Protein AF-A0A1V9ZZC8-F1 (afdb_monomer)

Nearest PDB structures (foldseek):
  1j0i-assembly1_B  TM=5.228E-01  e=2.675E+00  Geobacillus stearothermophilus

Radius of gyration: 28.41 Å; Cα contacts (8 Å, |Δi|>4): 440; chains: 1; bounding box: 106×67×72 Å

Structure (mmCIF, N/CA/C/O backbone):
data_AF-A0A1V9ZZC8-F1
#
_entry.id   AF-A0A1V9ZZC8-F1
#
loop_
_atom_site.group_PDB
_atom_site.id
_atom_site.type_symbol
_atom_site.label_atom_id
_atom_site.label_alt_id
_atom_site.label_comp_id
_atom_site.label_asym_id
_atom_site.label_entity_id
_atom_site.label_seq_id
_atom_site.pdbx_PDB_ins_code
_atom_site.Cartn_x
_atom_site.Cartn_y
_atom_site.Cartn_z
_atom_site.occupancy
_atom_site.B_iso_or_equiv
_atom_site.auth_seq_id
_atom_site.auth_comp_id
_atom_site.auth_asym_id
_atom_site.auth_atom_id
_atom_site.pdbx_PDB_model_num
ATOM 1 N N . MET A 1 1 ? 28.500 -44.577 -39.249 1.00 38.97 1 MET A N 1
ATOM 2 C CA . MET A 1 1 ? 28.151 -43.217 -39.723 1.00 38.97 1 MET A CA 1
ATOM 3 C C . MET A 1 1 ? 26.679 -43.177 -40.134 1.00 38.97 1 MET A C 1
ATOM 5 O O . MET A 1 1 ? 26.362 -43.583 -41.242 1.00 38.97 1 MET A O 1
ATOM 9 N N . ALA A 1 2 ? 25.775 -42.734 -39.255 1.00 35.59 2 ALA A N 1
ATOM 10 C CA . ALA A 1 2 ? 24.343 -42.612 -39.554 1.00 35.59 2 ALA A CA 1
ATOM 11 C C . ALA A 1 2 ? 23.935 -41.129 -39.521 1.00 35.59 2 ALA A C 1
ATOM 13 O O . ALA A 1 2 ? 23.969 -40.494 -38.471 1.00 35.59 2 ALA A O 1
ATOM 14 N N . LYS A 1 3 ? 23.599 -40.556 -40.685 1.00 39.69 3 LYS A N 1
ATOM 15 C CA . LYS A 1 3 ? 23.103 -39.176 -40.814 1.00 39.69 3 LYS A CA 1
ATOM 16 C C . LYS A 1 3 ? 21.591 -39.154 -40.575 1.00 39.69 3 LYS A C 1
ATOM 18 O O . LYS A 1 3 ? 20.826 -39.653 -41.39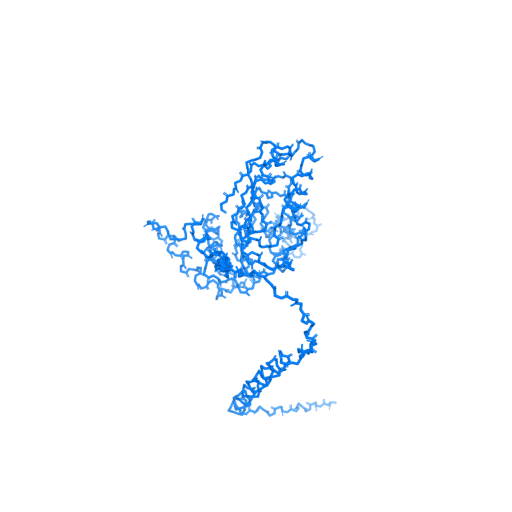7 1.00 39.69 3 LYS A O 1
ATOM 23 N N . ALA A 1 4 ? 21.164 -38.543 -39.473 1.00 44.53 4 ALA A N 1
ATOM 24 C CA . ALA A 1 4 ? 19.760 -38.283 -39.178 1.00 44.53 4 ALA A CA 1
ATOM 25 C C . ALA A 1 4 ? 19.193 -37.203 -40.125 1.00 44.53 4 ALA A C 1
ATOM 27 O O . ALA A 1 4 ? 19.621 -36.048 -40.117 1.00 44.53 4 ALA A O 1
ATOM 28 N N . ARG A 1 5 ? 18.211 -37.581 -40.952 1.00 46.28 5 ARG A N 1
ATOM 29 C CA . ARG A 1 5 ? 17.400 -36.668 -41.773 1.00 46.28 5 ARG A CA 1
ATOM 30 C C . ARG A 1 5 ? 16.422 -35.902 -40.868 1.00 46.28 5 ARG A C 1
ATOM 32 O O . ARG A 1 5 ? 15.437 -36.470 -40.408 1.00 46.28 5 ARG A O 1
ATOM 39 N N . ARG A 1 6 ? 16.660 -34.603 -40.647 1.00 48.16 6 ARG A N 1
ATOM 40 C CA . ARG A 1 6 ? 15.675 -33.679 -40.051 1.00 48.16 6 ARG A CA 1
ATOM 41 C C . ARG A 1 6 ? 14.457 -33.546 -40.980 1.00 48.16 6 ARG A C 1
ATOM 43 O O . ARG A 1 6 ? 14.596 -33.104 -42.121 1.00 48.16 6 ARG A O 1
ATOM 50 N N . LYS A 1 7 ? 13.265 -33.907 -40.487 1.00 46.44 7 LYS A N 1
ATOM 51 C CA . LYS A 1 7 ? 11.969 -33.597 -41.118 1.00 46.44 7 LYS A CA 1
ATOM 52 C C . LYS A 1 7 ? 11.809 -32.072 -41.192 1.00 46.44 7 LYS A C 1
ATOM 54 O O . LYS A 1 7 ? 11.774 -31.408 -40.161 1.00 46.44 7 LYS A O 1
ATOM 59 N N . LYS A 1 8 ? 11.712 -31.519 -42.406 1.00 46.09 8 LYS A N 1
ATOM 60 C CA . LYS A 1 8 ? 11.308 -30.124 -42.638 1.00 46.09 8 LYS A CA 1
ATOM 61 C C . LYS A 1 8 ? 9.846 -29.967 -42.206 1.00 46.09 8 LYS A C 1
ATOM 63 O O . LYS A 1 8 ? 8.960 -30.484 -42.878 1.00 46.09 8 LYS A O 1
ATOM 68 N N . GLN A 1 9 ? 9.602 -29.265 -41.101 1.00 49.41 9 GLN A N 1
ATOM 69 C CA . GLN A 1 9 ? 8.280 -28.725 -40.785 1.00 49.41 9 GLN A CA 1
ATOM 70 C C . GLN A 1 9 ? 7.917 -27.695 -41.859 1.00 49.41 9 GLN A C 1
ATOM 72 O O . GLN A 1 9 ? 8.579 -26.668 -42.018 1.00 49.41 9 GLN A O 1
ATOM 77 N N . THR A 1 10 ? 6.885 -28.000 -42.634 1.00 53.81 10 THR A N 1
ATOM 78 C CA . THR A 1 10 ? 6.231 -27.082 -43.563 1.00 53.81 10 THR A CA 1
ATOM 79 C C . THR A 1 10 ? 5.651 -25.911 -42.776 1.00 53.81 10 THR A C 1
ATOM 81 O O . THR A 1 10 ? 4.640 -26.060 -42.093 1.00 53.81 10 THR A O 1
ATOM 84 N N . ARG A 1 11 ? 6.308 -24.746 -42.847 1.00 57.75 11 ARG A N 1
ATOM 85 C CA . ARG A 1 11 ? 5.763 -23.473 -42.356 1.00 57.75 11 ARG A CA 1
ATOM 86 C C . ARG A 1 11 ? 4.460 -23.194 -43.103 1.00 57.75 11 ARG A C 1
ATOM 88 O O . ARG A 1 11 ? 4.492 -22.976 -44.313 1.00 57.75 11 ARG A O 1
ATOM 95 N N . GLN A 1 12 ? 3.331 -23.220 -42.398 1.00 63.12 12 GLN A N 1
ATOM 96 C CA . GLN A 1 12 ? 2.068 -22.764 -42.967 1.00 63.12 12 GLN A CA 1
ATOM 97 C C . GLN A 1 12 ? 2.172 -21.261 -43.286 1.00 63.12 12 GLN A C 1
ATOM 99 O O . GLN A 1 12 ? 2.791 -20.511 -42.522 1.00 63.12 12 GLN A O 1
ATOM 104 N N . PRO A 1 13 ? 1.631 -20.806 -44.427 1.00 70.69 13 PRO A N 1
ATOM 105 C CA . PRO A 1 13 ? 1.693 -19.403 -44.810 1.00 70.69 13 PRO A CA 1
ATOM 106 C C . PRO A 1 13 ? 0.920 -18.544 -43.801 1.00 70.69 13 PRO A C 1
ATOM 108 O O . PRO A 1 13 ? -0.179 -18.906 -43.391 1.00 70.69 13 PRO A O 1
ATOM 111 N N . LYS A 1 14 ? 1.481 -17.384 -43.430 1.00 67.38 14 LYS A N 1
ATOM 112 C CA . LYS A 1 14 ? 0.939 -16.461 -42.407 1.00 67.38 14 LYS A CA 1
ATOM 113 C C . LYS A 1 14 ? -0.538 -16.080 -42.618 1.00 67.38 14 LYS A C 1
ATOM 115 O O . LYS A 1 14 ? -1.242 -15.767 -41.663 1.00 67.38 14 LYS A O 1
ATOM 120 N N . ILE A 1 15 ? -1.010 -16.130 -43.863 1.00 74.06 15 ILE A N 1
ATOM 121 C CA . ILE A 1 15 ? -2.407 -15.871 -44.238 1.00 74.06 15 ILE A CA 1
ATOM 122 C C . ILE A 1 15 ? -3.340 -16.966 -43.699 1.00 74.06 15 ILE A C 1
ATOM 124 O O . ILE A 1 15 ? -4.409 -16.654 -43.189 1.00 74.06 15 ILE A O 1
ATOM 128 N N . VAL A 1 16 ? -2.916 -18.231 -43.730 1.00 74.94 16 VAL A N 1
ATOM 129 C CA . VAL A 1 16 ? -3.714 -19.359 -43.227 1.00 74.94 16 VAL A CA 1
ATOM 130 C C . VAL A 1 16 ? -3.811 -19.307 -41.704 1.00 74.94 16 VAL A C 1
ATOM 132 O O . VAL A 1 16 ? -4.894 -19.490 -41.165 1.00 74.94 16 VAL A O 1
ATOM 135 N N . SER A 1 17 ? -2.728 -18.955 -41.000 1.00 73.69 17 SER A N 1
ATOM 136 C CA . SER A 1 17 ? -2.788 -18.743 -39.544 1.00 73.69 17 SER A CA 1
ATOM 137 C C . SER A 1 17 ? -3.679 -17.561 -39.154 1.00 73.69 17 SER A C 1
ATOM 139 O O . SER A 1 17 ? -4.345 -17.607 -38.126 1.00 73.69 17 SER A O 1
ATOM 141 N N . TYR A 1 18 ? -3.715 -16.507 -39.975 1.00 78.00 18 TYR A N 1
ATOM 142 C CA . TYR A 1 18 ? -4.581 -15.356 -39.733 1.00 78.00 18 TYR A CA 1
ATOM 143 C C . TYR A 1 18 ? -6.063 -15.703 -39.939 1.00 78.00 18 TYR A C 1
ATOM 145 O O . TYR A 1 18 ? -6.891 -15.372 -39.095 1.00 78.00 18 TYR A O 1
ATOM 153 N N . GLN A 1 19 ? -6.388 -16.441 -41.004 1.00 86.00 19 GLN A N 1
ATOM 154 C CA . GLN A 1 19 ? -7.746 -16.939 -41.249 1.00 86.00 19 GLN A CA 1
ATOM 155 C C . GLN A 1 19 ? -8.224 -17.879 -40.135 1.00 86.00 19 GLN A C 1
ATOM 157 O O . GLN A 1 19 ? -9.365 -17.778 -39.696 1.00 86.00 19 GLN A O 1
ATOM 162 N N . LEU A 1 20 ? -7.336 -18.737 -39.627 1.00 81.62 20 LEU A N 1
ATOM 163 C CA . LEU A 1 20 ? -7.650 -19.660 -38.536 1.00 81.62 20 LEU A CA 1
ATOM 164 C C . LEU A 1 20 ? -7.902 -18.915 -37.212 1.00 81.62 20 LEU A C 1
ATOM 166 O O . LEU A 1 20 ? -8.821 -19.266 -36.479 1.00 81.62 20 LEU A O 1
ATOM 170 N N . ASN A 1 21 ? -7.162 -17.832 -36.950 1.00 81.56 21 ASN A N 1
ATOM 171 C CA . ASN A 1 21 ? -7.418 -16.950 -35.807 1.00 81.56 21 ASN A CA 1
ATOM 172 C C . ASN A 1 21 ? -8.745 -16.186 -35.924 1.00 81.56 21 ASN A C 1
ATOM 174 O O . ASN A 1 21 ? -9.459 -16.065 -34.932 1.00 81.56 21 ASN A O 1
ATOM 178 N N . LEU A 1 22 ? -9.100 -15.695 -37.115 1.00 85.38 22 LEU A N 1
ATOM 179 C CA . LEU A 1 22 ? -10.398 -15.045 -37.336 1.00 85.38 22 LEU A CA 1
ATOM 180 C C . LEU A 1 22 ? -11.562 -16.016 -37.117 1.00 85.38 22 LEU A C 1
ATOM 182 O O . LEU A 1 22 ? -12.573 -15.645 -36.525 1.00 85.38 22 LEU A O 1
ATOM 186 N N . GLN A 1 23 ? -11.408 -17.265 -37.556 1.00 88.31 23 GLN A N 1
ATOM 187 C CA . GLN A 1 23 ? -12.426 -18.290 -37.358 1.00 88.31 23 GLN A CA 1
ATOM 188 C C . GLN A 1 23 ? -12.572 -18.666 -35.879 1.00 88.31 23 GLN A C 1
ATOM 190 O O . GLN A 1 23 ? -13.687 -18.706 -35.371 1.00 88.31 23 GLN A O 1
ATOM 195 N N . LEU A 1 24 ? -11.456 -18.802 -35.157 1.00 84.44 24 LEU A N 1
ATOM 196 C CA . LEU A 1 24 ? -11.471 -19.028 -33.711 1.00 84.44 24 LEU A CA 1
ATOM 197 C C . LEU A 1 24 ? -12.170 -17.884 -32.956 1.00 84.44 24 LEU A C 1
ATOM 199 O O . LEU A 1 24 ? -12.934 -18.134 -32.028 1.00 84.44 24 LEU A O 1
ATOM 203 N N . GLN A 1 25 ? -11.950 -16.627 -33.357 1.00 85.06 25 GLN A N 1
ATOM 204 C CA . GLN A 1 25 ? -12.642 -15.479 -32.759 1.00 85.06 25 GLN A CA 1
ATOM 205 C C . GLN A 1 25 ? -14.157 -15.522 -32.997 1.00 85.06 25 GLN A C 1
ATOM 207 O O . GLN A 1 25 ? -14.923 -15.214 -32.083 1.00 85.06 25 GLN A O 1
ATOM 212 N N . ALA A 1 26 ? -14.592 -15.926 -34.194 1.00 87.19 26 ALA A N 1
ATOM 213 C CA . ALA A 1 26 ? -16.009 -16.096 -34.503 1.00 87.19 26 ALA A CA 1
ATOM 214 C C . ALA A 1 26 ? -16.642 -17.228 -33.674 1.00 87.19 26 ALA A C 1
ATOM 216 O O . ALA A 1 26 ? -17.726 -17.043 -33.118 1.00 87.19 26 ALA A O 1
ATOM 217 N N . ASP A 1 27 ? -15.941 -18.352 -33.519 1.00 84.75 27 ASP A N 1
ATOM 218 C CA . ASP A 1 27 ? -16.409 -19.502 -32.739 1.00 84.75 27 ASP A CA 1
ATOM 219 C C . ASP A 1 27 ? -16.518 -19.166 -31.242 1.00 84.75 27 ASP A C 1
ATOM 221 O O . ASP A 1 27 ? -17.512 -19.500 -30.593 1.00 84.75 27 ASP A O 1
ATOM 225 N N . VAL A 1 28 ? -15.546 -18.428 -30.692 1.00 82.06 28 VAL A N 1
ATOM 226 C CA . VAL A 1 28 ? -15.589 -17.946 -29.300 1.00 82.06 28 VAL A CA 1
ATOM 227 C C . VAL A 1 28 ? -16.744 -16.965 -29.096 1.00 82.06 28 VAL A C 1
ATOM 229 O O . VAL A 1 28 ? -17.475 -17.075 -28.111 1.00 82.06 28 VAL A O 1
ATOM 232 N N . ALA A 1 29 ? -16.960 -16.031 -30.026 1.00 84.31 29 ALA A N 1
ATOM 233 C CA . ALA A 1 29 ? -18.081 -15.096 -29.946 1.00 84.31 29 ALA A CA 1
ATOM 234 C C . ALA A 1 29 ? -19.438 -15.824 -29.990 1.00 84.31 29 ALA A C 1
ATOM 236 O O . ALA A 1 29 ? -20.342 -15.495 -29.215 1.00 84.31 29 ALA A O 1
ATOM 237 N N . ALA A 1 30 ? -19.565 -16.852 -30.835 1.00 85.88 30 ALA A N 1
ATOM 238 C CA . ALA A 1 30 ? -20.755 -17.692 -30.908 1.00 85.88 30 ALA A CA 1
ATOM 239 C C . ALA A 1 30 ? -20.986 -18.466 -29.598 1.00 85.88 30 ALA A C 1
ATOM 241 O O . ALA A 1 30 ? -22.094 -18.424 -29.057 1.00 85.88 30 ALA A O 1
ATOM 242 N N . ALA A 1 31 ? -19.946 -19.082 -29.029 1.00 80.25 31 ALA A N 1
ATOM 243 C CA . ALA A 1 31 ? -20.034 -19.803 -27.759 1.00 80.25 31 ALA A CA 1
ATOM 244 C C . ALA A 1 31 ? -20.446 -18.884 -26.594 1.00 80.25 31 ALA A C 1
ATOM 246 O O . ALA A 1 31 ? -21.347 -19.213 -25.823 1.00 80.25 31 ALA A O 1
ATOM 247 N N . VAL A 1 32 ? -19.867 -17.681 -26.501 1.00 81.44 32 VAL A N 1
ATOM 248 C CA . VAL A 1 32 ? -20.237 -16.689 -25.473 1.00 81.44 32 VAL A CA 1
ATOM 249 C C . VAL A 1 32 ? -21.695 -16.243 -25.622 1.00 81.44 32 VAL A C 1
ATOM 251 O O . VAL A 1 32 ? -22.387 -16.042 -24.621 1.00 81.44 32 VAL A O 1
ATOM 254 N N . SER A 1 33 ? -22.192 -16.110 -26.855 1.00 78.69 33 SER A N 1
ATOM 255 C CA . SER A 1 33 ? -23.598 -15.768 -27.101 1.00 78.69 33 SER A CA 1
ATOM 256 C C . SER A 1 33 ? -24.563 -16.879 -26.664 1.00 78.69 33 SER A C 1
ATOM 258 O O . SER A 1 33 ? -25.594 -16.578 -26.061 1.00 78.69 33 SER A O 1
ATOM 260 N N . GLN A 1 34 ? -24.201 -18.151 -26.871 1.00 78.94 34 GLN A N 1
ATOM 261 C CA . GLN A 1 34 ? -24.984 -19.298 -26.402 1.00 78.94 34 GLN A CA 1
ATOM 262 C C . GLN A 1 34 ? -25.010 -19.382 -24.875 1.00 78.94 34 GLN A C 1
ATOM 264 O O . GLN A 1 34 ? -26.088 -19.506 -24.303 1.00 78.94 34 GLN A O 1
ATOM 269 N N . ILE A 1 35 ? -23.869 -19.189 -24.206 1.00 73.94 35 ILE A N 1
ATOM 270 C CA . ILE A 1 35 ? -23.795 -19.174 -22.735 1.00 73.94 35 ILE A CA 1
ATOM 271 C C . ILE A 1 35 ? -24.707 -18.083 -22.148 1.00 73.94 35 ILE A C 1
ATOM 273 O O . ILE A 1 35 ? -25.390 -18.302 -21.149 1.00 73.94 35 ILE A O 1
ATOM 277 N N . ARG A 1 36 ? -24.781 -16.906 -22.785 1.00 73.38 36 ARG A N 1
ATOM 278 C CA . ARG A 1 36 ? -25.688 -15.822 -22.357 1.00 73.38 36 ARG A CA 1
ATOM 279 C C . ARG A 1 36 ? -27.169 -16.157 -22.574 1.00 73.38 36 ARG A C 1
ATOM 281 O O . ARG A 1 36 ? -28.006 -15.774 -21.754 1.00 73.38 36 ARG A O 1
ATOM 288 N N . LEU A 1 37 ? -27.503 -16.869 -23.650 1.00 73.69 37 LEU A N 1
ATOM 289 C CA . LEU A 1 37 ? -28.864 -17.359 -23.895 1.00 73.69 37 LEU A CA 1
ATOM 290 C C . LEU A 1 37 ? -29.256 -18.451 -22.885 1.00 73.69 37 LEU A C 1
ATOM 292 O O . LEU A 1 37 ? -30.351 -18.420 -22.332 1.00 73.69 37 LEU A O 1
ATOM 296 N N . GLU A 1 38 ? -28.351 -19.368 -22.555 1.00 69.25 38 GLU A N 1
ATOM 297 C CA . GLU A 1 38 ? -28.598 -20.407 -21.547 1.00 69.25 38 GLU A CA 1
ATOM 298 C C . GLU A 1 38 ? -28.750 -19.823 -20.133 1.00 69.25 38 GLU A C 1
ATOM 300 O O . GLU A 1 38 ? -29.670 -20.206 -19.405 1.00 69.25 38 GLU A O 1
ATOM 305 N N . ALA A 1 39 ? -27.937 -18.823 -19.773 1.00 62.41 39 ALA A N 1
ATOM 306 C CA . ALA A 1 39 ? -28.040 -18.118 -18.492 1.00 62.41 39 ALA A CA 1
ATOM 307 C C . ALA A 1 39 ? -29.368 -17.349 -18.331 1.00 62.41 39 ALA A C 1
ATOM 309 O O . ALA A 1 39 ? -29.915 -17.268 -17.229 1.00 62.41 39 ALA A O 1
ATOM 310 N N . SER A 1 40 ? -29.924 -16.823 -19.429 1.00 58.25 40 SER A N 1
ATOM 311 C CA . SER A 1 40 ? -31.233 -16.148 -19.426 1.00 58.25 40 SER A CA 1
ATOM 312 C C . SER A 1 40 ? -32.416 -17.125 -19.419 1.00 58.25 40 SER A C 1
ATOM 314 O O . SER A 1 40 ? -33.475 -16.806 -18.877 1.00 58.25 40 SER A O 1
ATOM 316 N N . HIS A 1 41 ? -32.239 -18.351 -19.920 1.00 55.78 41 HIS A N 1
ATOM 317 C CA . HIS A 1 41 ? -33.234 -19.419 -19.783 1.00 55.78 41 HIS A CA 1
ATOM 318 C C . HIS A 1 41 ? -33.227 -20.090 -18.397 1.00 55.78 41 HIS A C 1
ATOM 320 O O . HIS A 1 41 ? -34.283 -20.535 -17.939 1.00 55.78 41 HIS A O 1
ATOM 326 N N . GLN A 1 42 ? -32.091 -20.116 -17.688 1.00 49.81 42 GLN A N 1
ATOM 327 C CA . GLN A 1 42 ? -32.011 -20.623 -16.307 1.00 49.81 42 GLN A CA 1
ATOM 328 C C . GLN A 1 42 ? -32.669 -19.696 -15.271 1.00 49.81 42 GLN A C 1
ATOM 330 O O . GLN A 1 42 ? -33.122 -20.172 -14.236 1.00 49.81 42 GLN A O 1
ATOM 335 N N . THR A 1 43 ? -32.832 -18.402 -15.563 1.00 50.47 43 THR A N 1
ATOM 336 C CA . THR A 1 43 ? -33.543 -17.452 -14.682 1.00 50.47 43 THR A CA 1
ATOM 337 C C . THR A 1 43 ? -35.075 -17.498 -14.815 1.00 50.47 43 THR A C 1
ATOM 339 O O . THR A 1 43 ? -35.772 -16.806 -14.076 1.00 50.47 43 THR A O 1
ATOM 342 N N . GLN A 1 44 ? -35.632 -18.320 -15.717 1.00 48.12 44 GLN A N 1
ATOM 343 C CA . GLN A 1 44 ? -37.082 -18.409 -15.970 1.00 48.12 44 GLN A CA 1
ATOM 344 C C . GLN A 1 44 ? -37.750 -19.733 -15.551 1.00 48.12 44 GLN A C 1
ATOM 346 O O . GLN A 1 44 ? -38.949 -19.907 -15.786 1.00 48.12 44 GLN A O 1
ATOM 351 N N . ARG A 1 45 ? -37.048 -20.660 -14.888 1.00 43.75 45 ARG A N 1
ATOM 352 C CA . ARG A 1 45 ? -37.658 -21.896 -14.364 1.00 43.75 45 ARG A CA 1
ATOM 353 C C . ARG A 1 45 ? -37.519 -21.996 -12.850 1.00 43.75 45 ARG A C 1
ATOM 355 O O . ARG A 1 45 ? -36.547 -22.543 -12.364 1.00 43.75 45 ARG A O 1
ATOM 362 N N . GLU A 1 46 ? -38.522 -21.454 -12.156 1.00 47.25 46 GLU A N 1
ATOM 363 C CA . GLU A 1 46 ? -39.266 -22.061 -11.032 1.00 47.25 46 GLU A CA 1
ATOM 364 C C . GLU A 1 46 ? -39.975 -20.964 -10.217 1.00 47.25 46 GLU A C 1
ATOM 366 O O . GLU A 1 46 ? -39.523 -20.529 -9.165 1.00 47.25 46 GLU A O 1
ATOM 371 N N . SER A 1 47 ? -41.144 -20.518 -10.694 1.00 43.78 47 SER A N 1
ATOM 372 C CA . SER A 1 47 ? -42.175 -19.970 -9.805 1.00 43.78 47 SER A CA 1
ATOM 373 C C . SER A 1 47 ? -43.315 -20.984 -9.716 1.00 43.78 47 SER A C 1
ATOM 375 O O . SER A 1 47 ? -44.244 -21.021 -10.525 1.00 43.78 47 SER A O 1
ATOM 377 N N . VAL A 1 48 ? -43.209 -21.889 -8.744 1.00 41.03 48 VAL A N 1
ATOM 378 C CA . VAL A 1 48 ? -44.294 -22.813 -8.407 1.00 41.03 48 VAL A CA 1
ATOM 379 C C . VAL A 1 48 ? -45.407 -21.998 -7.746 1.00 41.03 48 VAL A C 1
ATOM 381 O O . VAL A 1 48 ? -45.234 -21.411 -6.680 1.00 41.03 48 VAL A O 1
ATOM 384 N N . ARG A 1 49 ? -46.556 -21.925 -8.422 1.00 44.06 49 ARG A N 1
ATOM 385 C CA . ARG A 1 49 ? -47.761 -21.227 -7.961 1.00 44.06 49 ARG A CA 1
ATOM 386 C C . ARG A 1 49 ? -48.318 -21.900 -6.703 1.00 44.06 49 ARG A C 1
ATOM 388 O O . ARG A 1 49 ? -48.821 -23.018 -6.773 1.00 44.06 49 ARG A O 1
ATOM 395 N N . ILE A 1 50 ? -48.291 -21.190 -5.579 1.00 47.00 50 ILE A N 1
ATOM 396 C CA . ILE A 1 50 ? -49.021 -21.549 -4.355 1.00 47.00 50 ILE A CA 1
ATOM 397 C C . ILE A 1 50 ? -50.450 -20.981 -4.476 1.00 47.00 50 ILE A C 1
ATOM 399 O O . ILE A 1 50 ? -50.594 -19.788 -4.757 1.00 47.00 50 ILE A O 1
ATOM 403 N N . PRO A 1 51 ? -51.523 -21.771 -4.288 1.00 42.50 51 PRO A N 1
ATOM 404 C CA . PRO A 1 51 ? -52.883 -21.245 -4.336 1.00 42.50 51 PRO A CA 1
ATOM 405 C C . PRO A 1 51 ? -53.187 -20.378 -3.102 1.00 42.50 51 PRO A C 1
ATOM 407 O O . PRO A 1 51 ? -53.006 -20.792 -1.956 1.00 42.50 51 PRO A O 1
ATOM 410 N N . LEU A 1 52 ? -53.668 -19.159 -3.360 1.00 40.59 52 LEU A N 1
ATOM 411 C CA . LEU A 1 52 ? -54.028 -18.143 -2.368 1.00 40.59 52 LEU A CA 1
ATOM 412 C C . LEU A 1 52 ? -55.205 -18.599 -1.490 1.00 40.59 52 LEU A C 1
ATOM 414 O O . LEU A 1 52 ? -56.314 -18.814 -1.982 1.00 40.59 52 LEU A O 1
ATOM 418 N N . ARG A 1 53 ? -54.989 -18.675 -0.170 1.00 41.62 53 ARG A N 1
ATOM 419 C CA . ARG A 1 53 ? -56.072 -18.767 0.822 1.00 41.62 53 ARG A CA 1
ATOM 420 C C . ARG A 1 53 ? -56.628 -17.371 1.105 1.00 41.62 53 ARG A C 1
ATOM 422 O O . ARG A 1 53 ? -55.964 -16.548 1.732 1.00 41.62 53 ARG A O 1
ATOM 429 N N . LEU A 1 54 ? -57.856 -17.125 0.657 1.00 40.91 54 LEU A N 1
ATOM 430 C CA . LEU A 1 54 ? -58.604 -15.892 0.912 1.00 40.91 54 LEU A CA 1
ATOM 431 C C . LEU A 1 54 ? -58.822 -15.690 2.420 1.00 40.91 54 LEU A C 1
ATOM 433 O O . LEU A 1 54 ? -59.408 -16.547 3.077 1.00 40.91 54 LEU A O 1
ATOM 437 N N . HIS A 1 55 ? -58.365 -14.553 2.948 1.00 39.38 55 HIS A N 1
ATOM 438 C CA . HIS A 1 55 ? -58.723 -14.056 4.281 1.00 39.38 55 HIS A CA 1
ATOM 439 C C . HIS A 1 55 ? -59.726 -12.893 4.163 1.00 39.38 55 HIS A C 1
ATOM 441 O O . HIS A 1 55 ? -59.734 -12.201 3.138 1.00 39.38 55 HIS A O 1
ATOM 447 N N . PRO A 1 56 ? -60.599 -12.677 5.167 1.00 39.91 56 PRO A N 1
ATOM 448 C CA . PRO A 1 56 ? -61.705 -11.731 5.073 1.00 39.91 56 PRO A CA 1
ATOM 449 C C . PRO A 1 56 ? -61.227 -10.274 5.074 1.00 39.91 56 PRO A C 1
ATOM 451 O O . PRO A 1 56 ? -60.239 -9.918 5.711 1.00 39.91 56 PRO A O 1
ATOM 454 N N . ARG A 1 57 ? -61.971 -9.435 4.349 1.00 45.91 57 ARG A N 1
ATOM 455 C CA . ARG A 1 57 ? -61.735 -8.002 4.138 1.00 45.91 57 ARG A CA 1
ATOM 456 C C . ARG A 1 57 ? -61.769 -7.204 5.444 1.00 45.91 57 ARG A C 1
ATOM 458 O O . ARG A 1 57 ? -62.804 -7.224 6.099 1.00 45.91 57 ARG A O 1
ATOM 465 N N . SER A 1 58 ? -60.752 -6.371 5.683 1.00 41.28 58 SER A N 1
ATOM 466 C CA . SER A 1 58 ? -60.933 -4.990 6.170 1.00 41.28 58 SER A CA 1
ATOM 467 C C . SER A 1 58 ? -59.609 -4.226 6.316 1.00 41.28 58 SER A C 1
ATOM 469 O O . SER A 1 58 ? -58.603 -4.794 6.721 1.00 41.28 58 SER A O 1
ATOM 471 N N . ILE A 1 59 ? -59.717 -2.910 6.092 1.00 36.88 59 ILE A N 1
ATOM 472 C CA . ILE A 1 59 ? -58.753 -1.811 6.279 1.00 36.88 59 ILE A CA 1
ATOM 473 C C . ILE A 1 59 ? -57.914 -1.472 5.037 1.00 36.88 59 ILE A C 1
ATOM 475 O O . ILE A 1 59 ? -57.020 -2.193 4.605 1.00 36.88 59 ILE A O 1
ATOM 479 N N . VAL A 1 60 ? -58.245 -0.310 4.470 1.00 43.41 60 VAL A N 1
ATOM 480 C CA . VAL A 1 60 ? -57.489 0.401 3.439 1.00 43.41 60 VAL A CA 1
ATOM 481 C C . VAL A 1 60 ? -56.159 0.841 4.057 1.00 43.41 60 VAL A C 1
ATOM 483 O O . VAL A 1 60 ? -56.094 1.870 4.722 1.00 43.41 60 VAL A O 1
ATOM 486 N N . SER A 1 61 ? -55.101 0.054 3.863 1.00 36.09 61 SER A N 1
ATOM 487 C CA . SER A 1 61 ? -53.730 0.537 4.039 1.00 36.09 61 SER A CA 1
ATOM 488 C C . SER A 1 61 ? -53.355 1.353 2.810 1.00 36.09 61 SER A C 1
ATOM 490 O O . SER A 1 61 ? -53.246 0.825 1.704 1.00 36.09 61 SER A O 1
ATOM 492 N N . THR A 1 62 ? -53.162 2.655 3.007 1.00 45.41 62 THR A N 1
ATOM 493 C CA . THR A 1 62 ? -52.397 3.502 2.088 1.00 45.41 62 THR A CA 1
ATOM 494 C C . THR A 1 62 ? -51.076 2.810 1.744 1.00 45.41 62 THR A C 1
ATOM 496 O O . THR A 1 62 ? -50.431 2.289 2.661 1.00 45.41 62 THR A O 1
ATOM 499 N N . PRO A 1 63 ? -50.662 2.774 0.464 1.00 37.62 63 PRO A N 1
ATOM 500 C CA . PRO A 1 63 ? -49.405 2.143 0.095 1.00 37.62 63 PRO A CA 1
ATOM 501 C C . PRO A 1 63 ? -48.272 2.840 0.859 1.00 37.62 63 PRO A C 1
ATOM 503 O O . PRO A 1 63 ? -48.267 4.075 0.923 1.00 37.62 63 PRO A O 1
ATOM 506 N N . PRO A 1 64 ? -47.330 2.095 1.464 1.00 42.22 64 PRO A N 1
ATOM 507 C CA . PRO A 1 64 ? -46.140 2.724 1.997 1.00 42.22 64 PRO A CA 1
ATOM 508 C C . PRO A 1 64 ? -45.462 3.422 0.823 1.00 42.22 64 PRO A C 1
ATOM 510 O O . PRO A 1 64 ? -45.263 2.823 -0.236 1.00 42.22 64 PRO A O 1
ATOM 513 N N . ILE A 1 65 ? -45.157 4.705 0.998 1.00 44.09 65 ILE A N 1
ATOM 514 C CA . ILE A 1 65 ? -44.241 5.413 0.116 1.00 44.09 65 ILE A CA 1
ATOM 515 C C . ILE A 1 65 ? -42.967 4.576 0.136 1.00 44.09 65 ILE A C 1
ATOM 517 O O . ILE A 1 65 ? -42.273 4.520 1.151 1.00 44.09 65 ILE A O 1
ATOM 521 N N . SER A 1 66 ? -42.710 3.855 -0.953 1.00 40.28 66 SER A N 1
ATOM 522 C CA . SER A 1 66 ? -41.443 3.186 -1.174 1.00 40.28 66 SER A CA 1
ATOM 523 C C . SER A 1 66 ? -40.405 4.294 -1.263 1.00 40.28 66 SER A C 1
ATOM 525 O O . SER A 1 66 ? -40.219 4.900 -2.321 1.00 40.28 66 SER A O 1
ATOM 527 N N . LEU A 1 67 ? -39.782 4.610 -0.128 1.00 47.97 67 LEU A N 1
ATOM 528 C CA . LEU A 1 67 ? -38.508 5.303 -0.130 1.00 47.97 67 LEU A CA 1
ATOM 529 C C . LEU A 1 67 ? -37.619 4.523 -1.104 1.00 47.97 67 LEU A C 1
ATOM 531 O O . LEU A 1 67 ? -37.571 3.291 -1.006 1.00 47.97 67 LEU A O 1
ATOM 535 N N . PRO A 1 68 ? -36.991 5.191 -2.085 1.00 40.03 68 PRO A N 1
ATOM 536 C CA . PRO A 1 68 ? -36.038 4.514 -2.945 1.00 40.03 68 PRO A CA 1
ATOM 537 C C . PRO A 1 68 ? -35.038 3.810 -2.031 1.00 40.03 68 PRO A C 1
ATOM 539 O O . PRO A 1 68 ? -34.545 4.424 -1.080 1.00 40.03 68 PRO A O 1
ATOM 542 N N . ALA A 1 69 ? -34.798 2.518 -2.281 1.00 42.38 69 ALA A N 1
ATOM 543 C CA . ALA A 1 69 ? -33.729 1.796 -1.609 1.00 42.38 69 ALA A CA 1
ATOM 544 C C . ALA A 1 69 ? -32.474 2.683 -1.657 1.00 42.38 69 ALA A C 1
ATOM 546 O O . ALA A 1 69 ? -32.241 3.306 -2.706 1.00 42.38 69 ALA A O 1
ATOM 547 N N . PRO A 1 70 ? -31.733 2.833 -0.543 1.00 44.62 70 PRO A N 1
ATOM 548 C CA . PRO A 1 70 ? -30.517 3.627 -0.550 1.00 44.62 70 PRO A CA 1
ATOM 549 C C . PRO A 1 70 ? -29.687 3.114 -1.719 1.00 44.62 70 PRO A C 1
ATOM 551 O O . PRO A 1 70 ? -29.415 1.919 -1.798 1.00 44.62 70 PRO A O 1
ATOM 554 N N . LYS A 1 71 ? -29.413 3.990 -2.693 1.00 45.38 71 LYS A N 1
ATOM 555 C CA . LYS A 1 71 ? -28.544 3.642 -3.816 1.00 45.38 71 LYS A CA 1
ATOM 556 C C . LYS A 1 71 ? -27.291 3.052 -3.189 1.00 45.38 71 LYS A C 1
ATOM 558 O O . LYS A 1 71 ? -26.717 3.728 -2.336 1.00 45.38 71 LYS A O 1
ATOM 563 N N . ASP A 1 72 ? -26.922 1.833 -3.574 1.00 50.44 72 ASP A N 1
ATOM 564 C CA . ASP A 1 72 ? -25.640 1.239 -3.213 1.00 50.44 72 ASP A CA 1
ATOM 565 C C . ASP A 1 72 ? -24.565 2.244 -3.627 1.00 50.44 72 ASP A C 1
ATOM 567 O O . ASP A 1 72 ? -24.242 2.398 -4.807 1.00 50.44 72 ASP A O 1
ATOM 571 N N . HIS A 1 73 ? -24.125 3.059 -2.670 1.00 57.78 73 HIS A N 1
ATOM 572 C CA . HIS A 1 73 ? -23.190 4.134 -2.924 1.00 57.78 73 HIS A CA 1
ATOM 573 C C . HIS A 1 73 ? -21.833 3.470 -3.006 1.00 57.78 73 HIS A C 1
ATOM 575 O O . HIS A 1 73 ? -21.116 3.406 -2.018 1.00 57.78 73 HIS A O 1
ATOM 581 N N . ILE A 1 74 ? -21.490 2.949 -4.179 1.00 62.62 74 ILE A N 1
ATOM 582 C CA . ILE A 1 74 ? -20.147 2.437 -4.405 1.00 62.62 74 ILE A CA 1
ATOM 583 C C . ILE A 1 74 ? -19.202 3.642 -4.285 1.00 62.62 74 ILE A C 1
ATOM 585 O O . ILE A 1 74 ? -19.405 4.639 -4.988 1.00 62.62 74 ILE A O 1
ATOM 589 N N . PRO A 1 75 ? -18.236 3.604 -3.360 1.00 67.88 75 PRO A N 1
ATOM 590 C CA . PRO A 1 75 ? -17.304 4.694 -3.144 1.00 67.88 75 PRO A CA 1
ATOM 591 C C . PRO A 1 75 ? -16.479 4.914 -4.412 1.00 67.88 75 PRO A C 1
ATOM 593 O O . PRO A 1 75 ? -15.968 3.952 -4.996 1.00 67.88 75 PRO A O 1
ATOM 596 N N . ASP A 1 76 ? -16.331 6.165 -4.862 1.00 83.94 76 ASP A N 1
ATOM 597 C CA . ASP A 1 76 ? -15.400 6.464 -5.954 1.00 83.94 76 ASP A CA 1
ATOM 598 C C . ASP A 1 76 ? -13.977 6.477 -5.391 1.00 83.94 76 ASP A C 1
ATOM 600 O O . ASP A 1 76 ? -13.396 7.516 -5.062 1.00 83.94 76 ASP A O 1
ATOM 604 N N . ILE A 1 77 ? -13.418 5.272 -5.279 1.00 83.81 77 ILE A N 1
ATOM 605 C CA . ILE A 1 77 ? -12.060 5.023 -4.800 1.00 83.81 77 ILE A CA 1
ATOM 606 C C . ILE A 1 77 ? -11.034 5.849 -5.577 1.00 83.81 77 ILE A C 1
ATOM 608 O O . ILE A 1 77 ? -10.061 6.317 -4.994 1.00 83.81 77 ILE A O 1
ATOM 612 N N . SER A 1 78 ? -11.254 6.076 -6.877 1.00 85.50 78 SER A N 1
ATOM 613 C CA . SER A 1 78 ? -10.319 6.860 -7.687 1.00 85.50 78 SER A CA 1
ATOM 614 C C . SER A 1 78 ? -10.347 8.326 -7.251 1.00 85.50 78 SER A C 1
ATOM 616 O O . SER A 1 78 ? -9.296 8.931 -7.046 1.00 85.50 78 SER A O 1
ATOM 618 N N . LEU A 1 79 ? -11.531 8.895 -7.022 1.00 86.75 79 LEU A N 1
ATOM 619 C CA . LEU A 1 79 ? -11.656 10.261 -6.512 1.00 86.75 79 LEU A CA 1
ATOM 620 C C . LEU A 1 79 ? -11.053 10.417 -5.106 1.00 86.75 79 LEU A C 1
ATOM 622 O O . LEU A 1 79 ? -10.381 11.417 -4.834 1.00 86.75 79 LEU A O 1
ATOM 626 N N . LEU A 1 80 ? -11.272 9.448 -4.214 1.00 87.44 80 LEU A N 1
ATOM 627 C CA . LEU A 1 80 ? -10.667 9.446 -2.879 1.00 87.44 80 LEU A CA 1
ATOM 628 C C . LEU A 1 80 ? -9.142 9.340 -2.944 1.00 87.44 80 LEU A C 1
ATOM 630 O O . LEU A 1 80 ? -8.446 10.112 -2.279 1.00 87.44 80 LEU A O 1
ATOM 634 N N . PHE A 1 81 ? -8.615 8.447 -3.781 1.00 91.69 81 PHE A N 1
ATOM 635 C CA . PHE A 1 81 ? -7.180 8.316 -4.020 1.00 91.69 81 PHE A CA 1
ATOM 636 C C . PHE A 1 81 ? -6.582 9.632 -4.534 1.00 91.69 81 PHE A C 1
ATOM 638 O O . PHE A 1 81 ? -5.592 10.128 -3.998 1.00 91.69 81 PHE A O 1
ATOM 645 N N . ALA A 1 82 ? -7.241 10.271 -5.507 1.00 89.56 82 ALA A N 1
ATOM 646 C CA . ALA A 1 82 ? -6.789 11.538 -6.073 1.00 89.56 82 ALA A CA 1
ATOM 647 C C . ALA A 1 82 ? -6.699 12.662 -5.031 1.00 89.56 82 ALA A C 1
ATOM 649 O O . ALA A 1 82 ? -5.734 13.431 -5.020 1.00 89.56 82 ALA A O 1
ATOM 650 N N . LYS A 1 83 ? -7.705 12.744 -4.150 1.00 86.81 83 LYS A N 1
ATOM 651 C CA . LYS A 1 83 ? -7.775 13.734 -3.067 1.00 86.81 83 LYS A CA 1
ATOM 652 C C . LYS A 1 83 ? -6.744 13.477 -1.973 1.00 86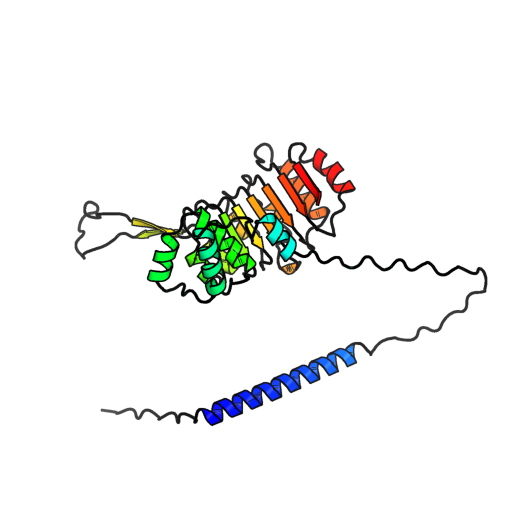.81 83 LYS A C 1
ATOM 654 O O . LYS A 1 83 ? -6.170 14.430 -1.461 1.00 86.81 83 LYS A O 1
ATOM 659 N N . THR A 1 84 ? -6.525 12.216 -1.610 1.00 88.56 84 THR A N 1
ATOM 660 C CA . THR A 1 84 ? -5.567 11.836 -0.560 1.00 88.56 84 THR A CA 1
ATOM 661 C C . THR A 1 84 ? -4.118 12.064 -0.984 1.00 88.56 84 THR A C 1
ATOM 663 O O . THR A 1 84 ? -3.312 12.482 -0.158 1.00 88.56 84 THR A O 1
ATOM 666 N N . HIS A 1 85 ? -3.807 11.875 -2.268 1.00 90.69 85 HIS A N 1
ATOM 667 C CA . HIS A 1 85 ? -2.434 11.907 -2.781 1.00 90.69 85 HIS A CA 1
ATOM 668 C C . HIS A 1 85 ? -2.055 13.174 -3.554 1.00 90.69 85 HIS A C 1
ATOM 670 O O . HIS A 1 85 ? -0.937 13.261 -4.067 1.00 90.69 85 HIS A O 1
ATOM 676 N N . TYR A 1 86 ? -2.964 14.148 -3.678 1.00 89.31 86 TYR A N 1
ATOM 677 C CA . TYR A 1 86 ? -2.743 15.377 -4.452 1.00 89.31 86 TYR A CA 1
ATOM 678 C C . TYR A 1 86 ? -2.145 15.076 -5.838 1.00 89.31 86 TYR A C 1
ATOM 680 O O . TYR A 1 86 ? -1.060 15.543 -6.194 1.00 89.31 86 TYR A O 1
ATOM 688 N N . ILE A 1 87 ? -2.823 14.217 -6.605 1.00 92.19 87 ILE A N 1
ATOM 689 C CA . ILE A 1 87 ? -2.295 13.695 -7.877 1.00 92.19 87 ILE A CA 1
ATOM 690 C C . ILE A 1 87 ? -1.939 14.816 -8.849 1.00 92.19 87 ILE A C 1
ATOM 692 O O . ILE A 1 87 ? -0.901 14.759 -9.493 1.00 92.19 87 ILE A O 1
ATOM 696 N N . HIS A 1 88 ? -2.763 15.858 -8.913 1.00 87.88 88 HIS A N 1
ATOM 697 C CA . HIS A 1 88 ? -2.465 17.054 -9.686 1.00 87.88 88 HIS A CA 1
ATOM 698 C C . HIS A 1 88 ? -2.165 18.202 -8.731 1.00 87.88 88 HIS A C 1
ATOM 700 O O . HIS A 1 88 ? -3.069 18.780 -8.124 1.00 87.88 88 HIS A O 1
ATOM 706 N N . LEU A 1 89 ? -0.877 18.507 -8.583 1.00 86.38 89 LEU A N 1
ATOM 707 C CA . LEU A 1 89 ? -0.424 19.670 -7.834 1.00 86.38 89 LEU A CA 1
ATOM 708 C C . LEU A 1 89 ? -0.857 20.947 -8.561 1.00 86.38 89 LEU A C 1
ATOM 710 O O . LEU A 1 89 ? -0.807 21.019 -9.787 1.00 86.38 89 LEU A O 1
ATOM 714 N N . ALA A 1 90 ? -1.244 21.976 -7.805 1.00 87.81 90 ALA A N 1
ATOM 715 C CA . ALA A 1 90 ? -1.625 23.265 -8.386 1.00 87.81 90 ALA A CA 1
ATOM 716 C C . ALA A 1 90 ? -0.467 23.918 -9.166 1.00 87.81 90 ALA A C 1
ATOM 718 O O . ALA A 1 90 ? -0.697 24.545 -10.194 1.00 87.81 90 ALA A O 1
ATOM 719 N N . ASN A 1 91 ? 0.769 23.729 -8.689 1.00 89.62 91 ASN A N 1
ATOM 720 C CA . ASN A 1 91 ? 2.001 24.213 -9.311 1.00 89.62 91 ASN A CA 1
ATOM 721 C C . ASN A 1 91 ? 3.017 23.056 -9.392 1.00 89.62 91 ASN A C 1
ATOM 723 O O . ASN A 1 91 ? 3.815 22.893 -8.463 1.00 89.62 91 ASN A O 1
ATOM 727 N N . PRO A 1 92 ? 2.973 22.215 -10.441 1.00 91.06 92 PRO A N 1
ATOM 728 C CA . PRO A 1 92 ? 3.875 21.077 -10.563 1.00 91.06 92 PRO A CA 1
ATOM 729 C C . PRO A 1 92 ? 5.295 21.536 -10.916 1.00 91.06 92 PRO A C 1
ATOM 731 O O . PRO A 1 92 ? 5.499 22.476 -11.687 1.00 91.06 92 PRO A O 1
ATOM 734 N N . THR A 1 93 ? 6.296 20.856 -10.360 1.00 93.12 93 THR A N 1
ATOM 735 C CA . THR A 1 93 ? 7.699 21.055 -10.747 1.00 93.12 93 THR A CA 1
ATOM 736 C C . THR A 1 93 ? 8.001 20.304 -12.045 1.00 93.12 93 THR A C 1
ATOM 738 O O . THR A 1 93 ? 7.277 19.381 -12.412 1.00 93.12 93 THR A O 1
ATOM 741 N N . LEU A 1 94 ? 9.103 20.638 -12.729 1.00 93.81 94 LEU A N 1
ATOM 742 C CA . LEU A 1 94 ? 9.542 19.861 -13.898 1.00 93.81 94 LEU A CA 1
ATOM 743 C C . LEU A 1 94 ? 9.764 18.382 -13.545 1.00 93.81 94 LEU A C 1
ATOM 745 O O . LEU A 1 94 ? 9.405 17.513 -14.329 1.00 93.81 94 LEU A O 1
ATOM 749 N N . ALA A 1 95 ? 10.307 18.099 -12.356 1.00 92.69 95 ALA A N 1
ATOM 750 C CA . ALA A 1 95 ? 10.488 16.731 -11.882 1.00 92.69 95 ALA A CA 1
ATOM 751 C C . ALA A 1 95 ? 9.145 15.995 -11.761 1.00 92.69 95 ALA A C 1
ATOM 753 O O . ALA A 1 95 ? 9.019 14.893 -12.281 1.00 92.69 95 ALA A O 1
ATOM 754 N N . ASP A 1 96 ? 8.131 16.617 -11.150 1.00 93.69 96 ASP A N 1
ATOM 755 C CA . ASP A 1 96 ? 6.788 16.030 -11.031 1.00 93.69 96 ASP A CA 1
ATOM 756 C C . ASP A 1 96 ? 6.158 15.783 -12.415 1.00 93.69 96 ASP A C 1
ATOM 758 O O . ASP A 1 96 ? 5.660 14.691 -12.678 1.00 93.69 96 ASP A O 1
ATOM 762 N N . LEU A 1 97 ? 6.286 16.731 -13.354 1.00 94.69 97 LEU A N 1
ATOM 763 C CA . LEU A 1 97 ? 5.833 16.549 -14.741 1.00 94.69 97 LEU A CA 1
ATOM 764 C C . LEU A 1 97 ? 6.527 15.365 -15.435 1.00 94.69 97 LEU A C 1
ATOM 766 O O . LEU A 1 97 ? 5.860 14.567 -16.093 1.00 94.69 97 LEU A O 1
ATOM 770 N N . CYS A 1 98 ? 7.843 15.214 -15.268 1.00 95.62 98 CYS A N 1
ATOM 771 C CA . CYS A 1 98 ? 8.577 14.066 -15.799 1.00 95.62 98 CYS A CA 1
ATOM 772 C C . CYS A 1 98 ? 8.110 12.750 -15.164 1.00 95.62 98 CYS A C 1
ATOM 774 O O . CYS A 1 98 ? 7.920 11.769 -15.879 1.00 95.62 98 CYS A O 1
ATOM 776 N N . LEU A 1 99 ? 7.870 12.725 -13.847 1.00 96.81 99 LEU A N 1
ATOM 777 C CA . LEU A 1 99 ? 7.342 11.541 -13.164 1.00 96.81 99 LEU A CA 1
ATOM 778 C C . LEU A 1 99 ? 5.958 11.152 -13.691 1.00 96.81 99 LEU A C 1
ATOM 780 O O . LEU A 1 99 ? 5.695 9.966 -13.858 1.00 96.81 99 LEU A O 1
ATOM 784 N N . HIS A 1 100 ? 5.094 12.120 -14.012 1.00 97.06 100 HIS A N 1
ATOM 785 C CA . HIS A 1 100 ? 3.814 11.845 -14.666 1.00 97.06 100 HIS A CA 1
ATOM 786 C C . HIS A 1 100 ? 3.991 11.167 -16.030 1.00 97.06 100 HIS A C 1
ATOM 788 O O . HIS A 1 100 ? 3.260 10.225 -16.333 1.00 97.06 100 HIS A O 1
ATOM 794 N N . GLU A 1 101 ? 4.941 11.618 -16.852 1.00 96.62 101 GLU A N 1
ATOM 795 C CA . GLU A 1 101 ? 5.205 10.989 -18.152 1.00 96.62 101 GLU A CA 1
ATOM 796 C C . GLU A 1 101 ? 5.798 9.584 -18.004 1.00 96.62 101 GLU A C 1
ATOM 798 O O . GLU A 1 101 ? 5.324 8.664 -18.667 1.00 96.62 101 GLU A O 1
ATOM 803 N N . ILE A 1 102 ? 6.745 9.384 -17.080 1.00 95.81 102 ILE A N 1
ATOM 804 C CA . ILE A 1 102 ? 7.293 8.055 -16.764 1.00 95.81 102 ILE A CA 1
ATOM 805 C C . ILE A 1 102 ? 6.171 7.126 -16.283 1.00 95.81 102 ILE A C 1
ATOM 807 O O . ILE A 1 102 ? 6.022 6.015 -16.788 1.00 95.81 102 ILE A O 1
ATOM 811 N N . ALA A 1 103 ? 5.329 7.590 -15.356 1.00 96.56 103 ALA A N 1
ATOM 812 C CA . ALA A 1 103 ? 4.247 6.796 -14.784 1.00 96.56 103 ALA A CA 1
ATOM 813 C C . ALA A 1 103 ? 3.222 6.333 -15.828 1.00 96.56 103 ALA A C 1
ATOM 815 O O . ALA A 1 103 ? 2.674 5.241 -15.701 1.00 96.56 103 ALA A O 1
ATOM 816 N N . LYS A 1 104 ? 2.957 7.134 -16.870 1.00 95.94 104 LYS A N 1
ATOM 817 C CA . LYS A 1 104 ? 2.006 6.792 -17.944 1.00 95.94 104 LYS A CA 1
ATOM 818 C C . LYS A 1 104 ? 2.466 5.641 -18.835 1.00 95.94 104 LYS A C 1
ATOM 820 O O . LYS A 1 104 ? 1.604 5.038 -19.474 1.00 95.94 104 LYS A O 1
ATOM 825 N N . VAL A 1 105 ? 3.773 5.395 -18.904 1.00 95.06 105 VAL A N 1
ATOM 826 C CA . VAL A 1 105 ? 4.402 4.355 -19.737 1.00 95.06 105 VAL A CA 1
ATOM 827 C C . VAL A 1 105 ? 5.142 3.313 -18.900 1.00 95.06 105 VAL A C 1
ATOM 829 O O . VAL A 1 105 ? 5.932 2.543 -19.437 1.00 95.06 105 VAL A O 1
ATOM 832 N N . PHE A 1 106 ? 4.914 3.302 -17.585 1.00 94.75 106 PHE A N 1
ATOM 833 C CA . PHE A 1 106 ? 5.644 2.451 -16.650 1.00 94.75 106 PHE A CA 1
ATOM 834 C C . PHE A 1 106 ? 5.492 0.959 -16.972 1.00 94.75 106 PHE A C 1
ATOM 836 O O . PHE A 1 106 ? 6.435 0.191 -16.827 1.00 94.75 106 PHE A O 1
ATOM 843 N N . ASP A 1 107 ? 4.331 0.567 -17.495 1.00 93.50 107 ASP A N 1
ATOM 844 C CA . ASP A 1 107 ? 4.035 -0.787 -17.958 1.00 93.50 107 ASP A CA 1
ATOM 845 C C . ASP A 1 107 ? 4.904 -1.241 -19.139 1.00 93.50 107 ASP A C 1
ATOM 847 O O . ASP A 1 107 ? 5.088 -2.440 -19.340 1.00 93.50 107 ASP A O 1
ATOM 851 N N . CYS A 1 108 ? 5.448 -0.297 -19.906 1.00 92.69 108 CYS A N 1
ATOM 852 C CA . CYS A 1 108 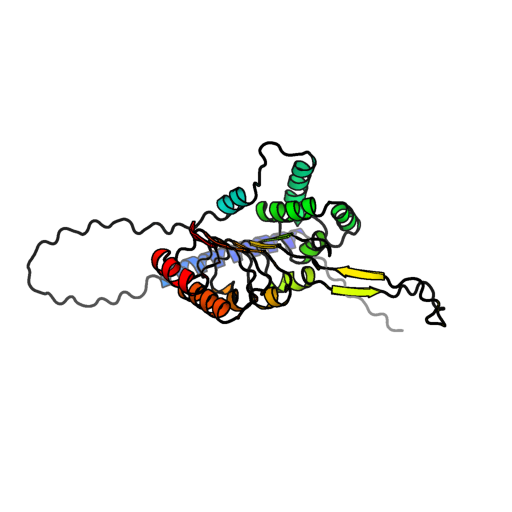? 6.342 -0.554 -21.031 1.00 92.69 108 CYS A CA 1
ATOM 853 C C . CYS A 1 108 ? 7.826 -0.577 -20.633 1.00 92.69 108 CYS A C 1
ATOM 855 O O . CYS A 1 108 ? 8.666 -0.834 -21.498 1.00 92.69 108 CYS A O 1
ATOM 857 N N . LEU A 1 109 ? 8.165 -0.256 -19.379 1.00 90.19 109 LEU A N 1
ATOM 858 C CA . LEU A 1 109 ? 9.545 -0.302 -18.906 1.00 90.19 109 LEU A CA 1
ATOM 859 C C . LEU A 1 109 ? 9.978 -1.756 -18.722 1.00 90.19 109 LEU A C 1
ATOM 861 O O . LEU A 1 109 ? 9.289 -2.548 -18.080 1.00 90.19 109 LEU A O 1
ATOM 865 N N . ASP A 1 110 ? 11.129 -2.085 -19.302 1.00 86.44 110 ASP A N 1
ATOM 866 C CA . ASP A 1 110 ? 11.736 -3.408 -19.203 1.00 86.44 110 ASP A CA 1
ATOM 867 C C . ASP A 1 110 ? 12.439 -3.547 -17.847 1.00 86.44 110 ASP A C 1
ATOM 869 O O . ASP A 1 110 ? 13.439 -2.880 -17.570 1.00 86.44 110 ASP A O 1
ATOM 873 N N . ASP A 1 111 ? 11.903 -4.419 -16.999 1.00 83.00 111 ASP A N 1
ATOM 874 C CA . ASP A 1 111 ? 12.424 -4.761 -15.677 1.00 83.00 111 ASP A CA 1
ATOM 875 C C . ASP A 1 111 ? 13.718 -5.583 -15.732 1.00 83.00 111 ASP A C 1
ATOM 877 O O . ASP A 1 111 ? 14.425 -5.690 -14.730 1.00 83.00 111 ASP A O 1
ATOM 881 N N . THR A 1 112 ? 14.088 -6.104 -16.903 1.00 85.81 112 THR A N 1
ATOM 882 C CA . THR A 1 112 ? 15.370 -6.778 -17.141 1.00 85.81 112 THR A CA 1
ATOM 883 C C . THR A 1 112 ? 16.455 -5.838 -17.673 1.00 85.81 112 THR A C 1
ATOM 885 O O . THR A 1 112 ? 17.636 -6.185 -17.647 1.00 85.81 112 THR A O 1
ATOM 888 N N . CYS A 1 113 ? 16.088 -4.631 -18.112 1.00 88.56 113 CYS A N 1
ATOM 889 C CA . CYS A 1 113 ? 17.017 -3.660 -18.680 1.00 88.56 113 CYS A CA 1
ATOM 890 C C . CYS A 1 113 ? 17.800 -2.913 -17.586 1.00 88.56 113 CYS A C 1
ATOM 892 O O . CYS A 1 113 ? 17.250 -2.086 -16.854 1.00 88.56 113 CYS A O 1
ATOM 894 N N . GLU A 1 114 ? 19.113 -3.150 -17.517 1.00 87.62 114 GLU A N 1
ATOM 895 C CA . GLU A 1 114 ? 19.998 -2.511 -16.530 1.00 87.62 114 GLU A CA 1
ATOM 896 C C . GLU A 1 114 ? 20.061 -0.983 -16.669 1.00 87.62 114 GLU A C 1
ATOM 898 O O . GLU A 1 114 ? 20.069 -0.285 -15.659 1.00 87.62 114 GLU A O 1
ATOM 903 N N . ASP A 1 115 ? 19.994 -0.435 -17.887 1.00 88.44 115 ASP A N 1
ATOM 904 C CA . ASP A 1 115 ? 19.966 1.023 -18.092 1.00 88.44 115 ASP A CA 1
ATOM 905 C C . ASP A 1 115 ? 18.700 1.659 -17.497 1.00 88.44 115 ASP A C 1
ATOM 907 O O . ASP A 1 115 ? 18.744 2.756 -16.930 1.00 88.44 115 ASP A O 1
ATOM 911 N N . THR A 1 116 ? 17.564 0.958 -17.588 1.00 89.12 116 THR A N 1
ATOM 912 C CA . THR A 1 116 ? 16.288 1.403 -17.009 1.00 89.12 116 THR A CA 1
ATOM 913 C C . THR A 1 116 ? 16.364 1.382 -15.487 1.00 89.12 116 THR A C 1
ATOM 915 O O . THR A 1 116 ? 16.029 2.380 -14.844 1.00 89.12 116 THR A O 1
ATOM 918 N N . LYS A 1 117 ? 16.876 0.289 -14.905 1.00 86.75 117 LYS A N 1
ATOM 919 C CA . LYS A 1 117 ? 17.109 0.188 -13.456 1.00 86.75 117 LYS A CA 1
ATOM 920 C C . LYS A 1 117 ? 18.047 1.283 -12.967 1.00 86.75 117 LYS A C 1
ATOM 922 O O . LYS A 1 117 ? 17.719 1.980 -12.012 1.00 86.75 117 LYS A O 1
ATOM 927 N N . HIS A 1 118 ? 19.178 1.470 -13.644 1.00 87.50 118 HIS A N 1
ATOM 928 C CA . HIS A 1 118 ? 20.162 2.484 -13.287 1.00 87.50 118 HIS A CA 1
ATOM 929 C C . HIS A 1 118 ? 19.558 3.889 -13.336 1.00 87.50 118 HIS A C 1
ATOM 931 O O . HIS A 1 118 ? 19.712 4.664 -12.398 1.00 87.50 118 HIS A O 1
ATOM 937 N N . SER A 1 119 ? 18.791 4.200 -14.384 1.00 88.88 119 SER A N 1
ATOM 938 C CA . SER A 1 119 ? 18.130 5.500 -14.527 1.00 88.88 119 SER A CA 1
ATOM 939 C C . SER A 1 119 ? 17.108 5.764 -13.418 1.00 88.88 119 SER A C 1
ATOM 941 O O . SER A 1 119 ? 17.035 6.881 -12.908 1.00 88.88 119 SER A O 1
ATOM 943 N N . LEU A 1 120 ? 16.333 4.753 -13.009 1.00 90.19 120 LEU A N 1
ATOM 944 C CA . LEU A 1 120 ? 15.379 4.887 -11.904 1.00 90.19 120 LEU A CA 1
ATOM 945 C C . LEU A 1 120 ? 16.072 4.988 -10.541 1.00 90.19 120 LEU A C 1
ATOM 947 O O . LEU A 1 120 ? 15.589 5.707 -9.673 1.00 90.19 120 LEU A O 1
ATOM 951 N N . GLN A 1 121 ? 17.232 4.355 -10.365 1.00 85.62 121 GLN A N 1
ATOM 952 C CA . GLN A 1 121 ? 18.045 4.493 -9.151 1.00 85.62 121 GLN A CA 1
ATOM 953 C C . GLN A 1 121 ? 18.626 5.905 -8.960 1.00 85.62 121 GLN A C 1
ATOM 955 O O . GLN A 1 121 ? 19.003 6.250 -7.842 1.00 85.62 121 GLN A O 1
ATOM 960 N N . LEU A 1 122 ? 18.680 6.733 -10.011 1.00 89.25 122 LEU A N 1
ATOM 961 C CA . LEU A 1 122 ? 19.074 8.145 -9.902 1.00 89.25 122 LEU A CA 1
ATOM 962 C C . LEU A 1 122 ? 17.982 9.026 -9.277 1.00 89.25 122 LEU A C 1
ATOM 964 O O . LEU A 1 122 ? 18.266 10.159 -8.880 1.00 89.25 122 LEU A O 1
ATOM 968 N N . LEU A 1 123 ? 16.739 8.543 -9.213 1.00 92.06 123 LEU A N 1
ATOM 969 C CA . LEU A 1 123 ? 15.641 9.270 -8.586 1.00 92.06 123 LEU A CA 1
ATOM 970 C C . LEU A 1 123 ? 15.825 9.305 -7.067 1.00 92.06 123 LEU A C 1
ATOM 972 O O . LEU A 1 123 ? 16.264 8.337 -6.446 1.00 92.06 123 LEU A O 1
ATOM 976 N N . SER A 1 124 ? 15.447 10.423 -6.444 1.00 93.06 124 SER A N 1
ATOM 977 C CA . SER A 1 124 ? 15.416 10.489 -4.983 1.00 93.06 124 SER A CA 1
ATOM 978 C C . SER A 1 124 ? 14.340 9.558 -4.411 1.00 93.06 124 SER A C 1
ATOM 980 O O . SER A 1 124 ? 13.377 9.195 -5.088 1.00 93.06 124 SER A O 1
ATOM 982 N N . ILE A 1 125 ? 14.461 9.210 -3.129 1.00 92.31 125 ILE A N 1
ATOM 983 C CA . ILE A 1 125 ? 13.488 8.351 -2.432 1.00 92.31 125 ILE A CA 1
ATOM 984 C C . ILE A 1 125 ? 12.071 8.949 -2.507 1.00 92.31 125 ILE A C 1
ATOM 986 O O . ILE A 1 125 ? 11.111 8.229 -2.780 1.00 92.31 125 ILE A O 1
ATOM 990 N N . ASP A 1 126 ? 11.945 10.273 -2.368 1.00 93.12 126 ASP A N 1
ATOM 991 C CA . ASP A 1 126 ? 10.664 10.979 -2.496 1.00 93.12 126 ASP A CA 1
ATOM 992 C C . ASP A 1 126 ? 10.085 10.874 -3.913 1.00 93.12 126 ASP A C 1
ATOM 994 O O . ASP A 1 126 ? 8.875 10.733 -4.092 1.00 93.12 126 ASP A O 1
ATOM 998 N N . GLN A 1 127 ? 10.944 10.922 -4.936 1.00 94.81 127 GLN A N 1
ATOM 999 C CA . GLN A 1 127 ? 10.535 10.771 -6.331 1.00 94.81 127 GLN A CA 1
ATOM 1000 C C . GLN A 1 127 ? 10.097 9.338 -6.637 1.00 94.81 127 GLN A C 1
ATOM 1002 O O . GLN A 1 127 ? 9.124 9.161 -7.363 1.00 94.81 127 GLN A O 1
ATOM 1007 N N . LEU A 1 128 ? 10.755 8.327 -6.061 1.00 94.38 128 LEU A N 1
ATOM 1008 C CA . LEU A 1 128 ? 10.348 6.923 -6.177 1.00 94.38 128 LEU A CA 1
ATOM 1009 C C . LEU A 1 128 ? 9.008 6.659 -5.477 1.00 94.38 128 LEU A C 1
ATOM 1011 O O . LEU A 1 128 ? 8.118 6.049 -6.074 1.00 94.38 128 LEU A O 1
ATOM 1015 N N . SER A 1 129 ? 8.821 7.182 -4.259 1.00 95.00 129 SER A N 1
ATOM 1016 C CA . SER A 1 129 ? 7.530 7.136 -3.553 1.00 95.00 129 SER A CA 1
ATOM 1017 C C . SER A 1 129 ? 6.435 7.797 -4.397 1.00 95.00 129 SER A C 1
ATOM 1019 O O . SER A 1 129 ? 5.416 7.172 -4.713 1.00 95.00 129 SER A O 1
ATOM 1021 N N . ARG A 1 130 ? 6.685 9.023 -4.879 1.00 95.75 130 ARG A N 1
ATOM 1022 C CA . ARG A 1 130 ? 5.762 9.755 -5.756 1.00 95.75 130 ARG A CA 1
ATOM 1023 C C . ARG A 1 130 ? 5.461 8.990 -7.044 1.00 95.75 130 ARG A C 1
ATOM 1025 O O . ARG A 1 130 ? 4.305 8.953 -7.462 1.00 95.75 130 ARG A O 1
ATOM 1032 N N . LEU A 1 131 ? 6.460 8.359 -7.654 1.00 96.75 131 LEU A N 1
ATOM 1033 C CA . LEU A 1 131 ? 6.281 7.545 -8.851 1.00 96.75 131 LEU A CA 1
ATOM 1034 C C . LEU A 1 131 ? 5.358 6.353 -8.573 1.00 96.75 131 LEU A C 1
ATOM 1036 O O . LEU A 1 131 ? 4.433 6.138 -9.347 1.00 96.75 131 LEU A O 1
ATOM 1040 N N . SER A 1 132 ? 5.521 5.646 -7.449 1.00 96.81 132 SER A N 1
ATOM 1041 C CA . SER A 1 132 ? 4.647 4.517 -7.080 1.00 96.81 132 SER A CA 1
ATOM 1042 C C . SER A 1 132 ? 3.164 4.919 -6.973 1.00 96.81 132 SER A C 1
ATOM 1044 O O . SER A 1 132 ? 2.273 4.216 -7.459 1.00 96.81 132 SER A O 1
ATOM 1046 N N . ILE A 1 133 ? 2.894 6.115 -6.440 1.00 97.19 133 ILE A N 1
ATOM 1047 C CA . ILE A 1 133 ? 1.553 6.710 -6.358 1.00 97.19 133 ILE A CA 1
ATOM 1048 C C . ILE A 1 133 ? 1.007 7.028 -7.757 1.00 97.19 133 ILE A C 1
ATOM 1050 O O . ILE A 1 133 ? -0.147 6.725 -8.064 1.00 97.19 133 ILE A O 1
ATOM 1054 N N . LEU A 1 134 ? 1.820 7.636 -8.624 1.00 97.00 134 LEU A N 1
ATOM 1055 C CA . LEU A 1 134 ? 1.401 8.003 -9.978 1.00 97.00 134 LEU A CA 1
ATOM 1056 C C . LEU A 1 134 ? 1.173 6.772 -10.866 1.00 97.00 134 LEU A C 1
ATOM 1058 O O . LEU A 1 134 ? 0.196 6.734 -11.612 1.00 97.00 134 LEU A O 1
ATOM 1062 N N . VAL A 1 135 ? 2.018 5.746 -10.761 1.00 96.62 135 VAL A N 1
ATOM 1063 C CA . VAL A 1 135 ? 1.844 4.456 -11.453 1.00 96.62 135 VAL A CA 1
ATOM 1064 C C . VAL A 1 135 ? 0.542 3.792 -11.006 1.00 96.62 135 VAL A C 1
ATOM 1066 O O . VAL A 1 135 ? -0.227 3.304 -11.839 1.00 96.62 135 VAL A O 1
ATOM 1069 N N . THR A 1 136 ? 0.245 3.854 -9.705 1.00 95.62 136 THR A N 1
ATOM 1070 C CA . THR A 1 136 ? -1.030 3.402 -9.141 1.00 95.62 136 THR A CA 1
ATOM 1071 C C . THR A 1 136 ? -2.216 4.180 -9.714 1.00 95.62 136 THR A C 1
ATOM 1073 O O . THR A 1 136 ? -3.184 3.562 -10.163 1.00 95.62 136 THR A O 1
ATOM 1076 N N . TRP A 1 137 ? -2.132 5.513 -9.774 1.00 95.50 137 TRP A N 1
ATOM 1077 C CA . TRP A 1 137 ? -3.168 6.374 -10.353 1.00 95.50 137 TRP A CA 1
ATOM 1078 C C . TRP A 1 137 ? -3.449 6.058 -11.825 1.00 95.50 137 TRP A C 1
ATOM 1080 O O . TRP A 1 137 ? -4.604 5.886 -12.219 1.00 95.50 137 TRP A O 1
ATOM 1090 N N . TYR A 1 138 ? -2.396 5.944 -12.638 1.00 95.31 138 TYR A N 1
ATOM 1091 C CA . TYR A 1 138 ? -2.507 5.623 -14.062 1.00 95.31 138 TYR A CA 1
ATOM 1092 C C . TYR A 1 138 ? -2.771 4.138 -14.338 1.00 95.31 138 TYR A C 1
ATOM 1094 O O . TYR A 1 138 ? -2.949 3.769 -15.498 1.00 95.31 138 TYR A O 1
ATOM 1102 N N . ARG A 1 139 ? -2.834 3.302 -13.291 1.00 93.94 139 ARG A N 1
ATOM 1103 C CA . ARG A 1 139 ? -3.104 1.858 -13.355 1.00 93.94 139 ARG A CA 1
ATOM 1104 C C . ARG A 1 139 ? -2.119 1.115 -14.261 1.00 93.94 139 ARG A C 1
ATOM 1106 O O . ARG A 1 139 ? -2.522 0.311 -15.096 1.00 93.94 139 ARG A O 1
ATOM 1113 N N . ARG A 1 140 ? -0.825 1.406 -14.102 1.00 94.44 140 ARG A N 1
ATOM 1114 C CA . ARG A 1 140 ? 0.259 0.835 -14.925 1.00 94.44 140 ARG A CA 1
ATOM 1115 C C . ARG A 1 140 ? 1.019 -0.320 -14.272 1.00 94.44 140 ARG A C 1
ATOM 1117 O O . ARG A 1 140 ? 2.057 -0.731 -14.770 1.00 94.44 140 ARG A O 1
ATOM 1124 N N . TRP A 1 141 ? 0.482 -0.884 -13.195 1.00 91.44 141 TRP A N 1
ATOM 1125 C CA . TRP A 1 141 ? 0.974 -2.140 -12.632 1.00 91.44 141 TRP A CA 1
ATOM 1126 C C . TRP A 1 141 ? 0.492 -3.321 -13.476 1.00 91.44 141 TRP A C 1
ATOM 1128 O O . TRP A 1 141 ? -0.689 -3.666 -13.433 1.00 91.44 141 TRP A O 1
ATOM 1138 N N . THR A 1 142 ? 1.391 -3.936 -14.249 1.00 88.38 142 THR A N 1
ATOM 1139 C CA . THR A 1 142 ? 1.037 -5.068 -15.132 1.00 88.38 142 THR A CA 1
ATOM 1140 C C . THR A 1 142 ? 1.664 -6.393 -14.716 1.00 88.38 142 THR A C 1
ATOM 1142 O O . THR A 1 142 ? 1.051 -7.439 -14.925 1.00 88.38 142 THR A O 1
ATOM 1145 N N . SER A 1 143 ? 2.830 -6.357 -14.069 1.00 90.69 143 SER A N 1
ATOM 1146 C CA . SER A 1 143 ? 3.491 -7.523 -13.479 1.00 90.69 143 SER A CA 1
ATOM 1147 C C . SER A 1 143 ? 3.979 -7.208 -12.066 1.00 90.69 143 SER A C 1
ATOM 1149 O O . SER A 1 143 ? 4.283 -6.057 -11.753 1.00 90.69 143 SER A O 1
ATOM 1151 N N . ALA A 1 144 ? 4.075 -8.236 -11.218 1.00 88.94 144 ALA A N 1
ATOM 1152 C CA . ALA A 1 144 ? 4.721 -8.118 -9.913 1.00 88.94 144 ALA A CA 1
ATOM 1153 C C . ALA A 1 144 ? 6.228 -7.853 -10.049 1.00 88.94 144 ALA A C 1
ATOM 1155 O O . ALA A 1 144 ? 6.786 -7.145 -9.218 1.00 88.94 144 ALA A O 1
ATOM 1156 N N . ASP A 1 145 ? 6.860 -8.345 -11.117 1.00 87.44 145 ASP A N 1
ATOM 1157 C CA . ASP A 1 145 ? 8.301 -8.185 -11.350 1.00 87.44 145 ASP A CA 1
ATOM 1158 C C . ASP A 1 145 ? 8.695 -6.724 -11.596 1.00 87.44 145 ASP A C 1
ATOM 1160 O O . ASP A 1 145 ? 9.737 -6.275 -11.133 1.00 87.44 145 ASP A O 1
ATOM 1164 N N . GLN A 1 146 ? 7.786 -5.912 -12.149 1.00 89.88 146 GLN A N 1
ATOM 1165 C CA . GLN A 1 146 ? 7.983 -4.465 -12.301 1.00 89.88 146 GLN A CA 1
ATOM 1166 C C . GLN A 1 146 ? 8.179 -3.736 -10.964 1.00 89.88 146 GLN A C 1
ATOM 1168 O O . GLN A 1 146 ? 8.689 -2.616 -10.946 1.00 89.88 146 GLN A O 1
ATOM 1173 N N . LEU A 1 147 ? 7.812 -4.345 -9.830 1.00 90.25 147 LEU A N 1
ATOM 1174 C CA . LEU A 1 147 ? 8.119 -3.776 -8.520 1.00 90.25 147 LEU A CA 1
ATOM 1175 C C . LEU A 1 147 ? 9.619 -3.698 -8.261 1.00 90.25 147 LEU A C 1
ATOM 1177 O O . LEU A 1 147 ? 10.039 -2.785 -7.552 1.00 90.25 147 LEU A O 1
ATOM 1181 N N . SER A 1 148 ? 10.433 -4.573 -8.859 1.00 88.69 148 SER A N 1
ATOM 1182 C CA . SER A 1 148 ? 11.888 -4.529 -8.703 1.00 88.69 148 SER A CA 1
ATOM 1183 C C . SER A 1 148 ? 12.502 -3.231 -9.236 1.00 88.69 148 SER A C 1
ATOM 1185 O O . SER A 1 148 ? 13.599 -2.867 -8.825 1.00 88.69 148 SER A O 1
ATOM 1187 N N . LEU A 1 149 ? 11.806 -2.520 -10.133 1.00 88.25 149 LEU A N 1
ATOM 1188 C CA . LEU A 1 149 ? 12.233 -1.219 -10.652 1.00 88.25 149 LEU A CA 1
ATOM 1189 C C . LEU A 1 149 ? 12.147 -0.102 -9.602 1.00 88.25 149 LEU A C 1
ATOM 1191 O O . LEU A 1 149 ? 12.905 0.862 -9.682 1.00 88.25 149 LEU A O 1
ATOM 1195 N N . LEU A 1 150 ? 11.219 -0.209 -8.643 1.00 89.44 150 LEU A N 1
ATOM 1196 C CA . LEU A 1 150 ? 11.016 0.802 -7.596 1.00 89.44 150 LEU A CA 1
ATOM 1197 C C . LEU A 1 150 ? 11.523 0.351 -6.225 1.00 89.44 150 LEU A C 1
ATOM 1199 O O . LEU A 1 150 ? 11.891 1.193 -5.406 1.00 89.44 150 LEU A O 1
ATOM 1203 N N . CYS A 1 151 ? 11.521 -0.954 -5.949 1.00 86.44 151 CYS A N 1
ATOM 1204 C CA . CYS A 1 151 ? 11.895 -1.490 -4.646 1.00 86.44 151 CYS A CA 1
ATOM 1205 C C . CYS A 1 151 ? 13.398 -1.314 -4.407 1.00 86.44 151 CYS A C 1
ATOM 1207 O O . CYS A 1 151 ? 14.234 -1.982 -5.013 1.00 86.44 151 CYS A O 1
ATOM 1209 N N . ASN A 1 152 ? 13.725 -0.414 -3.482 1.00 84.50 152 ASN A N 1
ATOM 1210 C CA . ASN A 1 152 ? 15.079 -0.116 -3.030 1.00 84.50 152 ASN A CA 1
ATOM 1211 C C . ASN A 1 152 ? 15.145 -0.258 -1.496 1.00 84.50 152 ASN A C 1
ATOM 1213 O O . ASN A 1 152 ? 14.191 0.137 -0.820 1.00 84.50 152 ASN A O 1
ATOM 1217 N N . PRO A 1 153 ? 16.271 -0.720 -0.916 1.00 83.81 153 PRO A N 1
ATOM 1218 C CA . PRO A 1 153 ? 16.442 -0.852 0.536 1.00 83.81 153 PRO A CA 1
ATOM 1219 C C . PRO A 1 153 ? 16.152 0.421 1.337 1.00 83.81 153 PRO A C 1
ATOM 1221 O O . PRO A 1 153 ? 15.729 0.345 2.492 1.00 83.81 153 PRO A O 1
ATOM 1224 N N . SER A 1 154 ? 16.376 1.582 0.724 1.00 87.88 154 SER A N 1
ATOM 1225 C CA . SER A 1 154 ? 16.170 2.904 1.312 1.00 87.88 154 SER A CA 1
ATOM 1226 C C . SER A 1 154 ? 14.752 3.444 1.127 1.00 87.88 154 SER A C 1
ATOM 1228 O O . SER A 1 154 ? 14.440 4.480 1.705 1.00 87.88 154 SER A O 1
ATOM 1230 N N . LEU A 1 155 ? 13.902 2.786 0.331 1.00 91.44 155 LEU A N 1
ATOM 1231 C CA . LEU A 1 155 ? 12.531 3.227 0.098 1.00 91.44 155 LEU A CA 1
ATOM 1232 C C . LEU A 1 155 ? 11.703 3.060 1.377 1.00 91.44 155 LEU A C 1
ATOM 1234 O O . LEU A 1 155 ? 11.565 1.957 1.908 1.00 91.44 155 LEU A O 1
ATOM 1238 N N . GLU A 1 156 ? 11.140 4.166 1.856 1.00 93.50 156 GLU A N 1
ATOM 1239 C CA . GLU A 1 156 ? 10.355 4.191 3.096 1.00 93.50 156 GLU A CA 1
ATOM 1240 C C . GLU A 1 156 ? 8.847 4.117 2.844 1.00 93.50 156 GLU A C 1
ATOM 1242 O O . GLU A 1 156 ? 8.090 3.725 3.733 1.00 93.50 156 GLU A O 1
ATOM 1247 N N . GLU A 1 157 ? 8.401 4.457 1.634 1.00 95.50 157 GLU A N 1
ATOM 1248 C CA . GLU A 1 157 ? 6.991 4.552 1.272 1.00 95.50 157 GLU A CA 1
ATOM 1249 C C . GLU A 1 157 ? 6.736 3.881 -0.076 1.00 95.50 157 GLU A C 1
ATOM 1251 O O . GLU A 1 157 ? 7.431 4.157 -1.055 1.00 95.50 157 GLU A O 1
ATOM 1256 N N . LEU A 1 158 ? 5.730 3.010 -0.130 1.00 96.06 158 LEU A N 1
ATOM 1257 C CA . LEU A 1 158 ? 5.369 2.286 -1.343 1.00 96.06 158 LEU A CA 1
ATOM 1258 C C . LEU A 1 158 ? 3.848 2.210 -1.497 1.00 96.06 158 LEU A C 1
ATOM 1260 O O . LEU A 1 158 ? 3.140 1.771 -0.588 1.00 96.06 158 LEU A O 1
ATOM 1264 N N . CYS A 1 159 ? 3.361 2.596 -2.674 1.00 96.31 159 CYS A N 1
ATOM 1265 C CA . CYS A 1 159 ? 1.969 2.452 -3.082 1.00 96.31 159 CYS A CA 1
ATOM 1266 C C . CYS A 1 159 ? 1.874 1.478 -4.261 1.00 96.31 159 CYS A C 1
ATOM 1268 O O . CYS A 1 159 ? 2.496 1.702 -5.300 1.00 96.31 159 CYS A O 1
ATOM 1270 N N . ILE A 1 160 ? 1.096 0.405 -4.107 1.00 94.56 160 ILE A N 1
ATOM 1271 C CA . ILE A 1 160 ? 0.879 -0.604 -5.154 1.00 94.56 160 ILE A CA 1
ATOM 1272 C C . ILE A 1 160 ? -0.609 -0.825 -5.393 1.00 94.56 160 ILE A C 1
ATOM 1274 O O . ILE A 1 160 ? -1.426 -0.677 -4.480 1.00 94.56 160 ILE A O 1
ATOM 1278 N N . SER A 1 161 ? -0.972 -1.206 -6.622 1.00 93.19 161 SER A N 1
ATOM 1279 C CA . SER A 1 161 ? -2.371 -1.467 -6.952 1.00 93.19 161 SER A CA 1
ATOM 1280 C C . SER A 1 161 ? -2.595 -2.634 -7.892 1.00 93.19 161 SER A C 1
ATOM 1282 O O . SER A 1 161 ? -1.732 -2.972 -8.691 1.00 93.19 161 SER A O 1
ATOM 1284 N N . SER A 1 162 ? -3.775 -3.256 -7.806 1.00 89.19 162 SER A N 1
ATOM 1285 C CA . SER A 1 162 ? -4.260 -4.315 -8.722 1.00 89.19 162 SER A CA 1
ATOM 1286 C C . SER A 1 162 ? -3.419 -5.606 -8.803 1.00 89.19 162 SER A C 1
ATOM 1288 O O . SER A 1 162 ? -3.798 -6.564 -9.493 1.00 89.19 162 SER A O 1
ATOM 1290 N N . LEU A 1 163 ? -2.308 -5.675 -8.068 1.00 90.50 163 LEU A N 1
ATOM 1291 C CA . LEU A 1 163 ? -1.425 -6.833 -7.979 1.00 90.50 163 LEU A CA 1
ATOM 1292 C C . LEU A 1 163 ? -1.884 -7.821 -6.897 1.00 90.50 163 LEU A C 1
ATOM 1294 O O . LEU A 1 163 ? -2.586 -7.474 -5.943 1.00 90.50 163 LEU A O 1
ATOM 1298 N N . SER A 1 164 ? -1.482 -9.075 -7.077 1.00 90.25 164 SER A N 1
ATOM 1299 C CA . SER A 1 164 ? -1.672 -10.163 -6.118 1.00 90.25 164 SER A CA 1
ATOM 1300 C C . SER A 1 164 ? -0.544 -10.117 -5.089 1.00 90.25 164 SER A C 1
ATOM 1302 O O . SER A 1 164 ? 0.625 -10.235 -5.447 1.00 90.25 164 SER A O 1
ATOM 1304 N N . ILE A 1 165 ? -0.879 -9.925 -3.810 1.00 90.44 165 ILE A N 1
ATOM 1305 C CA . ILE A 1 165 ? 0.131 -9.715 -2.763 1.00 90.44 165 ILE A CA 1
ATOM 1306 C C . ILE A 1 165 ? 1.153 -10.856 -2.661 1.00 90.44 165 ILE A C 1
ATOM 1308 O O . ILE A 1 165 ? 2.341 -10.535 -2.603 1.00 90.44 165 ILE A O 1
ATOM 1312 N N . PRO A 1 166 ? 0.773 -12.149 -2.695 1.00 89.50 166 PRO A N 1
ATOM 1313 C CA . PRO A 1 166 ? 1.736 -13.249 -2.648 1.00 89.50 166 PRO A CA 1
ATOM 1314 C C . PRO A 1 166 ? 2.843 -13.150 -3.703 1.00 89.50 166 PRO A C 1
ATOM 1316 O O . PRO A 1 166 ? 3.990 -13.459 -3.394 1.00 89.50 166 PRO A O 1
ATOM 1319 N N . ASP A 1 167 ? 2.519 -12.649 -4.897 1.00 89.44 167 ASP A N 1
ATOM 1320 C CA . ASP A 1 167 ? 3.467 -12.501 -6.006 1.00 89.44 167 ASP A CA 1
ATOM 1321 C C . ASP A 1 167 ? 4.366 -11.265 -5.833 1.00 89.44 167 ASP A C 1
ATOM 1323 O O . ASP A 1 167 ? 5.492 -11.232 -6.316 1.00 89.44 167 ASP A O 1
ATOM 1327 N N . THR A 1 168 ? 3.896 -10.247 -5.104 1.00 88.81 168 THR A N 1
ATOM 1328 C CA . THR A 1 168 ? 4.671 -9.027 -4.807 1.00 88.81 168 THR A CA 1
ATOM 1329 C C . THR A 1 168 ? 5.629 -9.178 -3.626 1.00 88.81 168 THR A C 1
ATOM 1331 O O . THR A 1 168 ? 6.634 -8.472 -3.557 1.00 88.81 168 THR A O 1
ATOM 1334 N N . LEU A 1 169 ? 5.343 -10.091 -2.689 1.00 87.94 169 LEU A N 1
ATOM 1335 C CA . LEU A 1 169 ? 6.131 -10.258 -1.462 1.00 87.94 169 LEU A CA 1
ATOM 1336 C C . LEU A 1 169 ? 7.628 -10.494 -1.706 1.00 87.94 169 LEU A C 1
ATOM 1338 O O . LEU A 1 169 ? 8.416 -9.839 -1.023 1.00 87.94 169 LEU A O 1
ATOM 1342 N N . PRO A 1 170 ? 8.054 -11.351 -2.655 1.00 88.62 170 PRO A N 1
ATOM 1343 C CA . PRO A 1 170 ? 9.476 -11.579 -2.912 1.00 88.62 170 PRO A CA 1
ATOM 1344 C C . PRO A 1 170 ? 10.244 -10.306 -3.285 1.00 88.62 170 PRO A C 1
ATOM 1346 O O . PRO A 1 170 ? 11.428 -10.208 -2.988 1.00 88.62 170 PRO A O 1
ATOM 1349 N N . HIS A 1 171 ? 9.564 -9.334 -3.898 1.00 87.94 171 HIS A N 1
ATOM 1350 C CA . HIS A 1 171 ? 10.162 -8.078 -4.356 1.00 87.94 171 HIS A CA 1
ATOM 1351 C C . HIS A 1 171 ? 10.198 -7.002 -3.271 1.00 87.94 171 HIS A C 1
ATOM 1353 O O . HIS A 1 171 ? 11.059 -6.131 -3.301 1.00 87.94 171 HIS A O 1
ATOM 1359 N N . ILE A 1 172 ? 9.271 -7.051 -2.309 1.00 86.88 172 ILE A N 1
ATOM 1360 C CA . ILE A 1 172 ? 9.171 -6.060 -1.227 1.00 86.88 172 ILE A CA 1
ATOM 1361 C C . ILE A 1 172 ? 10.016 -6.477 -0.019 1.00 86.88 172 ILE A C 1
ATOM 1363 O O . ILE A 1 172 ? 10.586 -5.623 0.662 1.00 86.88 172 ILE A O 1
ATOM 1367 N N . ILE A 1 173 ? 10.089 -7.776 0.281 1.00 85.56 173 ILE A N 1
ATOM 1368 C CA . ILE A 1 173 ? 10.788 -8.279 1.466 1.00 85.56 173 ILE A CA 1
ATOM 1369 C C . ILE A 1 173 ? 12.294 -8.061 1.304 1.00 85.56 173 ILE A C 1
ATOM 1371 O O . ILE A 1 173 ? 12.853 -8.446 0.278 1.00 85.56 173 ILE A O 1
ATOM 1375 N N . PRO A 1 174 ? 12.974 -7.487 2.312 1.00 78.88 174 PRO A N 1
ATOM 1376 C CA . PRO A 1 174 ? 14.405 -7.295 2.230 1.00 78.88 174 PRO A CA 1
ATOM 1377 C C . PRO A 1 174 ? 15.148 -8.630 2.190 1.00 78.88 174 PRO A C 1
ATOM 1379 O O . PRO A 1 174 ? 15.061 -9.424 3.130 1.00 78.88 174 PRO A O 1
ATOM 1382 N N . VAL A 1 175 ? 15.920 -8.851 1.127 1.00 77.25 175 VAL A N 1
ATOM 1383 C CA . VAL A 1 175 ? 16.838 -9.990 1.010 1.00 77.25 175 VAL A CA 1
ATOM 1384 C C . VAL A 1 175 ? 18.257 -9.454 0.915 1.00 77.25 175 VAL A C 1
ATOM 1386 O O . VAL A 1 175 ? 18.594 -8.717 -0.013 1.00 77.25 175 VAL A O 1
ATOM 1389 N N . SER A 1 176 ? 19.088 -9.837 1.884 1.00 68.44 176 SER A N 1
ATOM 1390 C CA . SER A 1 176 ? 20.521 -9.549 1.878 1.00 68.44 176 SER A CA 1
ATOM 1391 C C . SER A 1 176 ? 21.266 -10.739 1.293 1.00 68.44 176 SER A C 1
ATOM 1393 O O . SER A 1 176 ? 21.253 -11.826 1.870 1.00 68.44 176 SER A O 1
ATOM 1395 N N . THR A 1 177 ? 21.938 -10.523 0.167 1.00 63.47 177 THR A N 1
ATOM 1396 C CA . THR A 1 177 ? 22.818 -11.514 -0.451 1.00 63.47 177 THR A CA 1
ATOM 1397 C C . THR A 1 177 ? 24.251 -11.045 -0.267 1.00 63.47 177 THR A C 1
ATOM 1399 O O . THR A 1 177 ? 24.621 -9.955 -0.701 1.00 63.47 177 THR A O 1
ATOM 1402 N N . THR A 1 178 ? 25.065 -11.846 0.412 1.00 58.97 178 THR A N 1
ATOM 1403 C CA . THR A 1 178 ? 26.508 -11.614 0.494 1.00 58.97 178 THR A CA 1
ATOM 1404 C C . THR A 1 178 ? 27.141 -12.162 -0.775 1.00 58.97 178 THR A C 1
ATOM 1406 O O . THR A 1 178 ? 27.244 -13.381 -0.930 1.00 58.97 178 THR A O 1
ATOM 1409 N N . ALA A 1 179 ? 27.538 -11.280 -1.686 1.00 55.56 179 ALA A N 1
ATOM 1410 C CA . ALA A 1 179 ? 28.387 -11.662 -2.799 1.00 55.56 179 ALA A CA 1
ATOM 1411 C C . ALA A 1 179 ? 29.838 -11.541 -2.326 1.00 55.56 179 ALA A C 1
ATOM 1413 O O . ALA A 1 179 ? 30.297 -10.465 -1.949 1.00 55.56 179 ALA A O 1
ATOM 1414 N N . ILE A 1 180 ? 30.546 -12.668 -2.284 1.00 54.56 180 ILE A N 1
ATOM 1415 C CA . ILE A 1 180 ? 32.003 -12.647 -2.189 1.00 54.56 180 ILE A CA 1
ATOM 1416 C C . ILE A 1 180 ? 32.476 -12.527 -3.631 1.00 54.56 180 ILE A C 1
ATOM 1418 O O . ILE A 1 180 ? 32.362 -13.490 -4.394 1.00 54.56 180 ILE A O 1
ATOM 1422 N N . SER A 1 181 ? 32.945 -11.344 -4.015 1.00 45.84 181 SER A N 1
ATOM 1423 C CA . SER A 1 181 ? 33.546 -11.116 -5.325 1.00 45.84 181 SER A CA 1
ATOM 1424 C C . SER A 1 181 ? 34.857 -11.899 -5.398 1.00 45.84 181 SER A C 1
ATOM 1426 O O . SER A 1 181 ? 35.923 -11.408 -5.041 1.00 45.84 181 SER A O 1
ATOM 1428 N N . LEU A 1 182 ? 34.776 -13.159 -5.830 1.00 46.88 182 LEU A N 1
ATOM 1429 C CA . LEU A 1 182 ? 35.922 -13.967 -6.248 1.00 46.88 182 LEU A CA 1
ATOM 1430 C C . LEU A 1 182 ? 36.384 -13.470 -7.623 1.00 46.88 182 LEU A C 1
ATOM 1432 O O . LEU A 1 182 ? 36.327 -14.185 -8.624 1.00 46.88 182 LEU A O 1
ATOM 1436 N N . GLU A 1 183 ? 36.817 -12.213 -7.698 1.00 44.84 183 GLU A N 1
ATOM 1437 C CA . GLU A 1 183 ? 37.603 -11.780 -8.840 1.00 44.84 183 GLU A CA 1
ATOM 1438 C C . GLU A 1 183 ? 39.000 -12.397 -8.716 1.00 44.84 183 GLU A C 1
ATOM 1440 O O . GLU A 1 183 ? 39.864 -11.895 -8.005 1.00 44.84 183 GLU A O 1
ATOM 1445 N N . LYS A 1 184 ? 39.181 -13.482 -9.481 1.00 41.75 184 LYS A N 1
ATOM 1446 C CA . LYS A 1 184 ? 40.378 -14.316 -9.695 1.00 41.75 184 LYS A CA 1
ATOM 1447 C C . LYS A 1 184 ? 40.476 -15.544 -8.791 1.00 41.75 184 LYS A C 1
ATOM 1449 O O . LYS A 1 184 ? 40.439 -15.474 -7.573 1.00 41.75 184 LYS A O 1
ATOM 1454 N N . GLU A 1 185 ? 40.676 -16.680 -9.456 1.00 44.91 185 GLU A N 1
ATOM 1455 C CA . GLU A 1 185 ? 40.857 -18.046 -8.947 1.00 44.91 185 GLU A CA 1
ATOM 1456 C C . GLU A 1 185 ? 42.083 -18.257 -8.024 1.00 44.91 185 GLU A C 1
ATOM 1458 O O . GLU A 1 185 ? 42.644 -19.347 -7.993 1.00 44.91 185 GLU A O 1
ATOM 1463 N N . VAL A 1 186 ? 42.535 -17.257 -7.267 1.00 48.22 186 VAL A N 1
ATOM 1464 C CA . VAL A 1 186 ? 43.644 -17.403 -6.315 1.00 48.22 186 VAL A CA 1
ATOM 1465 C C . VAL A 1 186 ? 43.356 -16.548 -5.084 1.00 48.22 186 VAL A C 1
ATOM 1467 O O . VAL A 1 186 ? 43.856 -15.437 -4.967 1.00 48.22 186 VAL A O 1
ATOM 1470 N N . ALA A 1 187 ? 42.521 -17.053 -4.181 1.00 46.16 187 ALA A N 1
ATOM 1471 C CA . ALA A 1 187 ? 42.511 -16.601 -2.795 1.00 46.16 187 ALA A CA 1
ATOM 1472 C C . ALA A 1 187 ? 42.798 -17.833 -1.934 1.00 46.16 187 ALA A C 1
ATOM 1474 O O . ALA A 1 187 ? 41.898 -18.607 -1.605 1.00 46.16 187 ALA A O 1
ATOM 1475 N N . GLU A 1 188 ? 44.078 -18.070 -1.641 1.00 46.75 188 GLU A N 1
ATOM 1476 C CA . GLU A 1 188 ? 44.519 -19.166 -0.761 1.00 46.75 188 GLU A CA 1
ATOM 1477 C C . GLU A 1 188 ? 44.374 -18.792 0.730 1.00 46.75 188 GLU A C 1
ATOM 1479 O O . GLU A 1 188 ? 44.670 -19.596 1.615 1.00 46.75 188 GLU A O 1
ATOM 1484 N N . SER A 1 189 ? 43.876 -17.587 1.027 1.00 49.09 189 SER A N 1
ATOM 1485 C CA . SER A 1 189 ? 43.732 -17.043 2.374 1.00 49.09 189 SER A CA 1
ATOM 1486 C C . SER A 1 189 ? 42.455 -16.207 2.519 1.00 49.09 189 SER A C 1
ATOM 1488 O O . SER A 1 189 ? 42.102 -15.420 1.643 1.00 49.09 189 SER A O 1
ATOM 1490 N N . TRP A 1 190 ? 41.787 -16.316 3.674 1.00 53.84 190 TRP A N 1
ATOM 1491 C CA . TRP A 1 190 ? 40.663 -15.450 4.072 1.00 53.84 190 TRP A CA 1
ATOM 1492 C C . TRP A 1 190 ? 41.061 -13.966 4.213 1.00 53.84 190 TRP A C 1
ATOM 1494 O O . TRP A 1 190 ? 40.189 -13.114 4.356 1.00 53.84 190 TRP A O 1
ATOM 1504 N N . GLU A 1 191 ? 42.359 -13.656 4.163 1.00 54.47 191 GLU A N 1
ATOM 1505 C CA . GLU A 1 191 ? 42.915 -12.299 4.229 1.00 54.47 191 GLU A CA 1
ATOM 1506 C C . GLU A 1 191 ? 42.955 -11.590 2.856 1.00 54.47 191 GLU A C 1
ATOM 1508 O O . GLU A 1 191 ? 43.213 -10.390 2.811 1.00 54.47 191 GLU A O 1
ATOM 1513 N N . GLU A 1 192 ? 42.673 -12.294 1.747 1.00 50.31 192 GLU A N 1
ATOM 1514 C CA . GLU A 1 192 ? 42.688 -11.747 0.370 1.00 50.31 192 GLU A CA 1
ATOM 1515 C C . GLU A 1 192 ? 41.284 -11.450 -0.200 1.00 50.31 192 GLU A C 1
ATOM 1517 O O . GLU A 1 192 ? 41.158 -10.877 -1.287 1.00 50.31 192 GLU A O 1
ATOM 1522 N N . ALA A 1 193 ? 40.212 -11.791 0.528 1.00 52.16 193 ALA A N 1
ATOM 1523 C CA . ALA A 1 193 ? 38.840 -11.435 0.161 1.00 52.16 193 ALA A CA 1
ATOM 1524 C C . ALA A 1 193 ? 38.662 -9.912 0.272 1.00 52.16 193 ALA A C 1
ATOM 1526 O O . ALA A 1 193 ? 38.442 -9.373 1.355 1.00 52.16 193 ALA A O 1
ATOM 1527 N N . SER A 1 194 ? 38.826 -9.215 -0.852 1.00 52.50 194 SER A N 1
ATOM 1528 C CA . SER A 1 194 ? 39.086 -7.773 -0.841 1.00 52.50 194 SER A CA 1
ATOM 1529 C C . SER A 1 194 ? 37.861 -6.920 -0.513 1.00 52.50 194 SER A C 1
ATOM 1531 O O . SER A 1 194 ? 38.041 -5.820 -0.018 1.00 52.50 194 SER A O 1
ATOM 1533 N N . GLU A 1 195 ? 36.632 -7.406 -0.696 1.00 55.09 195 GLU A N 1
ATOM 1534 C CA . GLU A 1 195 ? 35.412 -6.665 -0.354 1.00 55.09 195 GLU A CA 1
ATOM 1535 C C . GLU A 1 195 ? 34.230 -7.647 -0.251 1.00 55.09 195 GLU A C 1
ATOM 1537 O O . GLU A 1 195 ? 33.958 -8.414 -1.175 1.00 55.09 195 GLU A O 1
ATOM 1542 N N . ILE A 1 196 ? 33.529 -7.665 0.890 1.00 56.16 196 ILE A N 1
ATOM 1543 C CA . ILE A 1 196 ? 32.236 -8.357 1.006 1.00 56.16 196 ILE A CA 1
ATOM 1544 C C . ILE A 1 196 ? 31.161 -7.354 0.598 1.00 56.16 196 ILE A C 1
ATOM 1546 O O . ILE A 1 196 ? 30.762 -6.502 1.395 1.00 56.16 196 ILE A O 1
ATOM 1550 N N . GLU A 1 197 ? 30.680 -7.456 -0.638 1.00 55.78 197 GLU A N 1
ATOM 1551 C CA . GLU A 1 197 ? 29.578 -6.625 -1.111 1.00 55.78 197 GLU A CA 1
ATOM 1552 C C . GLU A 1 197 ? 28.243 -7.230 -0.664 1.00 55.78 197 GLU A C 1
ATOM 1554 O O . GLU A 1 197 ? 27.771 -8.261 -1.162 1.00 55.78 197 GLU A O 1
ATOM 1559 N N . VAL A 1 198 ? 27.611 -6.578 0.312 1.00 58.66 198 VAL A N 1
ATOM 1560 C CA . VAL A 1 198 ? 26.253 -6.920 0.742 1.00 58.66 198 VAL A CA 1
ATOM 1561 C C . VAL A 1 198 ? 25.265 -6.244 -0.197 1.00 58.66 198 VAL A C 1
ATOM 1563 O O . VAL A 1 198 ? 24.965 -5.058 -0.067 1.00 58.66 198 VAL A O 1
ATOM 1566 N N . HIS A 1 199 ? 24.718 -7.024 -1.122 1.00 62.16 199 HIS A N 1
ATOM 1567 C CA . HIS A 1 199 ? 23.632 -6.581 -1.979 1.00 62.16 199 HIS A CA 1
ATOM 1568 C C . HIS A 1 199 ? 22.320 -6.773 -1.223 1.00 62.16 199 HIS A C 1
ATOM 1570 O O . HIS A 1 199 ? 21.943 -7.900 -0.893 1.00 62.16 199 HIS A O 1
ATOM 1576 N N . SER A 1 200 ? 21.630 -5.674 -0.920 1.00 63.91 200 SER A N 1
ATOM 1577 C CA . SER A 1 200 ? 20.278 -5.723 -0.361 1.00 63.91 200 SER A CA 1
ATOM 1578 C C .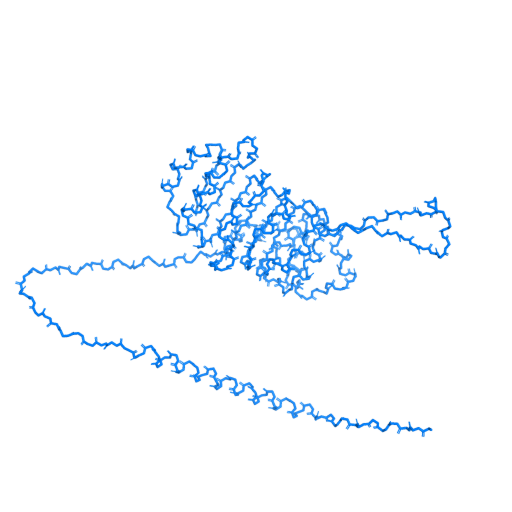 SER A 1 200 ? 19.266 -5.394 -1.452 1.00 63.91 200 SER A C 1
ATOM 1580 O O . SER A 1 200 ? 19.414 -4.423 -2.188 1.00 63.91 200 SER A O 1
ATOM 1582 N N . THR A 1 201 ? 18.252 -6.240 -1.569 1.00 71.12 201 THR A N 1
ATOM 1583 C CA . THR A 1 201 ? 17.086 -6.043 -2.442 1.00 71.12 201 THR A CA 1
ATOM 1584 C C . THR A 1 201 ? 15.844 -5.880 -1.575 1.00 71.12 201 THR A C 1
ATOM 1586 O O . THR A 1 201 ? 15.903 -6.163 -0.378 1.00 71.12 201 THR A O 1
ATOM 1589 N N . GLY A 1 202 ? 14.741 -5.402 -2.149 1.00 81.81 202 GLY A N 1
ATOM 1590 C CA . GLY A 1 202 ? 13.506 -5.125 -1.414 1.00 81.81 202 GLY A CA 1
ATOM 1591 C C . GLY A 1 202 ? 13.567 -3.857 -0.566 1.00 81.81 202 GLY A C 1
ATOM 1592 O O . GLY A 1 202 ? 14.532 -3.100 -0.613 1.00 81.81 202 GLY A O 1
ATOM 1593 N N . CYS A 1 203 ? 12.516 -3.603 0.208 1.00 85.25 203 CYS A N 1
ATOM 1594 C CA . CYS A 1 203 ? 12.317 -2.352 0.936 1.00 85.25 203 CYS A CA 1
ATOM 1595 C C . CYS A 1 203 ? 12.632 -2.539 2.428 1.00 85.25 203 CYS A C 1
ATOM 1597 O O . CYS A 1 203 ? 11.740 -2.602 3.274 1.00 85.25 203 CYS A O 1
ATOM 1599 N N . ALA A 1 204 ? 13.921 -2.639 2.767 1.00 83.31 204 ALA A N 1
ATOM 1600 C CA . ALA A 1 204 ? 14.381 -2.872 4.143 1.00 83.31 204 ALA A CA 1
ATOM 1601 C C . ALA A 1 204 ? 13.901 -1.810 5.145 1.00 83.31 204 ALA A C 1
ATOM 1603 O O . ALA A 1 204 ? 13.675 -2.111 6.318 1.00 83.31 204 ALA A O 1
ATOM 1604 N N . ARG A 1 205 ? 13.743 -0.570 4.676 1.00 87.25 205 ARG A N 1
ATOM 1605 C CA . ARG A 1 205 ? 13.288 0.571 5.472 1.00 87.25 205 ARG A CA 1
ATOM 1606 C C . ARG A 1 205 ? 11.820 0.921 5.251 1.00 87.25 205 ARG A C 1
ATOM 1608 O O . ARG A 1 205 ? 11.429 2.029 5.589 1.00 87.25 205 ARG A O 1
ATOM 1615 N N . LEU A 1 206 ? 11.001 0.013 4.719 1.00 92.75 206 LEU A N 1
ATOM 1616 C CA . LEU A 1 206 ? 9.601 0.323 4.445 1.00 92.75 206 LEU A CA 1
ATOM 1617 C C . LEU A 1 206 ? 8.835 0.649 5.737 1.00 92.75 206 LEU A C 1
ATOM 1619 O O . LEU A 1 206 ? 8.632 -0.213 6.596 1.00 92.75 206 LEU A O 1
ATOM 1623 N N . LEU A 1 207 ? 8.387 1.899 5.853 1.00 94.81 207 LEU A N 1
ATOM 1624 C CA . LEU A 1 207 ? 7.603 2.413 6.976 1.00 94.81 207 LEU A CA 1
ATOM 1625 C C . LEU A 1 207 ? 6.136 2.614 6.597 1.00 94.81 207 LEU A C 1
ATOM 1627 O O . LEU A 1 207 ? 5.270 2.499 7.465 1.00 94.81 207 LEU A O 1
ATOM 1631 N N . LYS A 1 208 ? 5.842 2.900 5.324 1.00 96.62 208 LYS A N 1
ATOM 1632 C CA . LYS A 1 208 ? 4.482 3.132 4.832 1.00 96.62 208 LYS A CA 1
ATOM 1633 C C . LYS A 1 208 ? 4.175 2.244 3.637 1.00 96.62 208 LYS A C 1
ATOM 1635 O O . LYS A 1 208 ? 4.910 2.241 2.653 1.00 96.62 208 LYS A O 1
ATOM 1640 N N . LEU A 1 209 ? 3.067 1.520 3.722 1.00 96.38 209 LEU A N 1
ATOM 1641 C CA . LEU A 1 209 ? 2.585 0.662 2.650 1.00 96.38 209 LEU A CA 1
ATOM 1642 C C . LEU A 1 209 ? 1.118 0.961 2.380 1.00 96.38 209 LEU A C 1
ATOM 1644 O O . LEU A 1 209 ? 0.281 0.887 3.283 1.00 96.38 209 LEU A O 1
ATOM 1648 N N . GLU A 1 210 ? 0.817 1.248 1.123 1.00 96.31 210 GLU A N 1
ATOM 1649 C CA . GLU A 1 210 ? -0.538 1.447 0.640 1.00 96.31 210 GLU A CA 1
ATOM 1650 C C . GLU A 1 210 ? -0.890 0.419 -0.434 1.00 96.31 210 GLU A C 1
ATOM 1652 O O . GLU A 1 210 ? -0.187 0.277 -1.435 1.00 96.31 210 GLU A O 1
ATOM 1657 N N . LEU A 1 211 ? -1.994 -0.294 -0.209 1.00 95.19 211 LEU A N 1
ATOM 1658 C CA . LEU A 1 211 ? -2.528 -1.304 -1.114 1.00 95.19 211 LEU A CA 1
ATOM 1659 C C . LEU A 1 211 ? -3.872 -0.843 -1.671 1.00 95.19 211 LEU A C 1
ATOM 1661 O O . LEU A 1 211 ? -4.870 -0.778 -0.940 1.00 95.19 211 LEU A O 1
ATOM 1665 N N . VAL A 1 212 ? -3.905 -0.575 -2.973 1.00 93.62 212 VAL A N 1
ATOM 1666 C CA . VAL A 1 212 ? -5.093 -0.076 -3.671 1.00 93.62 212 VAL A CA 1
ATOM 1667 C C . VAL A 1 212 ? -5.662 -1.161 -4.584 1.00 93.62 212 VAL A C 1
ATOM 1669 O O . VAL A 1 212 ? -5.047 -1.533 -5.578 1.00 93.62 212 VAL A O 1
ATOM 1672 N N . ALA A 1 213 ? -6.854 -1.674 -4.288 1.00 90.31 213 ALA A N 1
ATOM 1673 C CA . ALA A 1 213 ? -7.501 -2.732 -5.074 1.00 90.31 213 ALA A CA 1
ATOM 1674 C C . ALA A 1 213 ? -6.585 -3.952 -5.355 1.00 90.31 213 ALA A C 1
ATOM 1676 O O . ALA A 1 213 ? -6.626 -4.555 -6.427 1.00 90.31 213 ALA A O 1
ATOM 1677 N N . CYS A 1 214 ? -5.715 -4.292 -4.405 1.00 91.06 214 CYS A N 1
ATOM 1678 C CA . CYS A 1 214 ? -4.889 -5.490 -4.424 1.00 91.06 214 CYS A CA 1
ATOM 1679 C C . CYS A 1 214 ? -5.716 -6.745 -4.103 1.00 91.06 214 CYS A C 1
ATOM 1681 O O . CYS A 1 214 ? -6.796 -6.687 -3.512 1.00 91.06 214 CYS A O 1
ATOM 1683 N N . ARG A 1 215 ? -5.181 -7.905 -4.492 1.00 90.00 215 ARG A N 1
ATOM 1684 C CA . ARG A 1 215 ? -5.829 -9.217 -4.335 1.00 90.00 215 ARG A CA 1
ATOM 1685 C C . ARG A 1 215 ? -5.025 -10.125 -3.406 1.00 90.00 215 ARG A C 1
ATOM 1687 O O . ARG A 1 215 ? -3.809 -9.959 -3.288 1.00 90.00 215 ARG A O 1
ATOM 1694 N N . ASN A 1 216 ? -5.690 -11.109 -2.798 1.00 89.12 216 ASN A N 1
ATOM 1695 C CA . ASN A 1 216 ? -5.075 -12.133 -1.938 1.00 89.12 216 ASN A CA 1
ATOM 1696 C C . ASN A 1 216 ? -4.204 -11.559 -0.794 1.00 89.12 216 ASN A C 1
ATOM 1698 O O . ASN A 1 216 ? -3.110 -12.050 -0.509 1.00 89.12 216 ASN A O 1
ATOM 1702 N N . ILE A 1 217 ? -4.661 -10.483 -0.156 1.00 89.94 217 ILE A N 1
ATOM 1703 C CA . ILE A 1 217 ? -3.993 -9.813 0.960 1.00 89.94 217 ILE A CA 1
ATOM 1704 C C . ILE A 1 217 ? -4.034 -10.730 2.182 1.00 89.94 217 ILE A C 1
ATOM 1706 O O . ILE A 1 217 ? -5.057 -10.855 2.855 1.00 89.94 217 ILE A O 1
ATOM 1710 N N . SER A 1 218 ? -2.889 -11.336 2.488 1.00 87.44 218 SER A N 1
ATOM 1711 C CA . SER A 1 218 ? -2.747 -12.246 3.619 1.00 87.44 218 SER A CA 1
ATOM 1712 C C . SER A 1 218 ? -1.962 -11.643 4.777 1.00 87.44 218 SER A C 1
ATOM 1714 O O . SER A 1 218 ? -1.146 -10.732 4.618 1.00 87.44 218 SER A O 1
ATOM 1716 N N . SER A 1 219 ? -2.152 -12.214 5.963 1.00 86.75 219 SER A N 1
ATOM 1717 C CA . SER A 1 219 ? -1.393 -11.877 7.172 1.00 86.75 219 SER A CA 1
ATOM 1718 C C . SER A 1 219 ? 0.120 -12.095 7.041 1.00 86.75 219 SER A C 1
ATOM 1720 O O . SER A 1 219 ? 0.893 -11.481 7.781 1.00 86.75 219 SER A O 1
ATOM 1722 N N . ASN A 1 220 ? 0.561 -12.908 6.075 1.00 86.56 220 ASN A N 1
ATOM 1723 C CA . ASN A 1 220 ? 1.979 -13.122 5.781 1.00 86.56 220 ASN A CA 1
ATOM 1724 C C . ASN A 1 220 ? 2.689 -11.827 5.368 1.00 86.56 220 ASN A C 1
ATOM 1726 O O . ASN A 1 220 ? 3.833 -11.623 5.767 1.00 86.56 220 ASN A O 1
ATOM 1730 N N . LEU A 1 221 ? 1.999 -10.925 4.659 1.00 88.69 221 LEU A N 1
ATOM 1731 C CA . LEU A 1 221 ? 2.529 -9.604 4.314 1.00 88.69 221 LEU A CA 1
ATOM 1732 C C . LEU A 1 221 ? 2.932 -8.816 5.561 1.00 88.69 221 LEU A C 1
ATOM 1734 O O . LEU A 1 221 ? 4.033 -8.279 5.643 1.00 88.69 221 LEU A O 1
ATOM 1738 N N . LEU A 1 222 ? 2.046 -8.773 6.553 1.00 88.31 222 LEU A N 1
ATOM 1739 C CA . LEU A 1 222 ? 2.254 -7.985 7.766 1.00 88.31 222 LEU A CA 1
ATOM 1740 C C . LEU A 1 222 ? 3.344 -8.585 8.657 1.00 88.31 222 LEU A C 1
ATOM 1742 O O . LEU A 1 222 ? 4.098 -7.851 9.293 1.00 88.31 222 LEU A O 1
ATOM 1746 N N . ARG A 1 223 ? 3.472 -9.917 8.666 1.00 86.56 223 ARG A N 1
ATOM 1747 C CA . ARG A 1 223 ? 4.572 -10.609 9.356 1.00 86.56 223 ARG A CA 1
ATOM 1748 C C . ARG A 1 223 ? 5.922 -10.330 8.702 1.00 86.56 223 ARG A C 1
ATOM 1750 O O . ARG A 1 223 ? 6.923 -10.247 9.407 1.00 86.56 223 ARG A O 1
ATOM 1757 N N . ALA A 1 224 ? 5.942 -10.175 7.381 1.00 85.25 224 ALA A N 1
ATOM 1758 C CA . ALA A 1 224 ? 7.155 -9.892 6.628 1.00 85.25 224 ALA A CA 1
ATOM 1759 C C . ALA A 1 224 ? 7.620 -8.427 6.739 1.00 85.25 224 ALA A C 1
ATOM 1761 O O . ALA A 1 224 ? 8.779 -8.133 6.458 1.00 85.25 224 ALA A O 1
ATOM 1762 N N . LEU A 1 225 ? 6.748 -7.520 7.196 1.00 89.06 225 LEU A N 1
ATOM 1763 C CA . LEU A 1 225 ? 7.015 -6.082 7.316 1.00 89.06 225 LEU A CA 1
ATOM 1764 C C . LEU A 1 225 ? 6.846 -5.586 8.767 1.00 89.06 225 LEU A C 1
ATOM 1766 O O . LEU A 1 225 ? 5.973 -4.767 9.061 1.00 89.06 225 LEU A O 1
ATOM 1770 N N . PRO A 1 226 ? 7.688 -6.044 9.713 1.00 86.81 226 PRO A N 1
ATOM 1771 C CA . PRO A 1 226 ? 7.524 -5.742 11.139 1.00 86.81 226 PRO A CA 1
ATOM 1772 C C . PRO A 1 226 ? 7.812 -4.277 11.509 1.00 86.81 226 PRO A C 1
ATOM 1774 O O . PRO A 1 226 ? 7.447 -3.837 12.603 1.00 86.81 226 PRO A O 1
ATOM 1777 N N . ALA A 1 227 ? 8.495 -3.532 10.636 1.00 88.88 227 ALA A N 1
ATOM 1778 C CA . ALA A 1 227 ? 8.857 -2.131 10.849 1.00 88.88 227 ALA A CA 1
ATOM 1779 C C . ALA A 1 227 ? 7.760 -1.136 10.432 1.00 88.88 227 ALA A C 1
ATOM 1781 O O . ALA A 1 227 ? 7.914 0.053 10.694 1.00 88.88 227 ALA A O 1
ATOM 1782 N N . LEU A 1 228 ? 6.669 -1.612 9.825 1.00 92.88 228 LEU A N 1
ATOM 1783 C CA . LEU A 1 228 ? 5.637 -0.761 9.245 1.00 92.88 228 LEU A CA 1
ATOM 1784 C C . LEU A 1 228 ? 4.974 0.143 10.299 1.00 92.88 228 LEU A C 1
ATOM 1786 O O . LEU A 1 228 ? 4.454 -0.331 11.314 1.00 92.88 228 LEU A O 1
ATOM 1790 N N . GLU A 1 229 ? 4.963 1.447 10.030 1.00 95.31 229 GLU A N 1
ATOM 1791 C CA . GLU A 1 229 ? 4.343 2.480 10.864 1.00 95.31 229 GLU A CA 1
ATOM 1792 C C . GLU A 1 229 ? 2.991 2.940 10.311 1.00 95.31 229 GLU A C 1
ATOM 1794 O O . 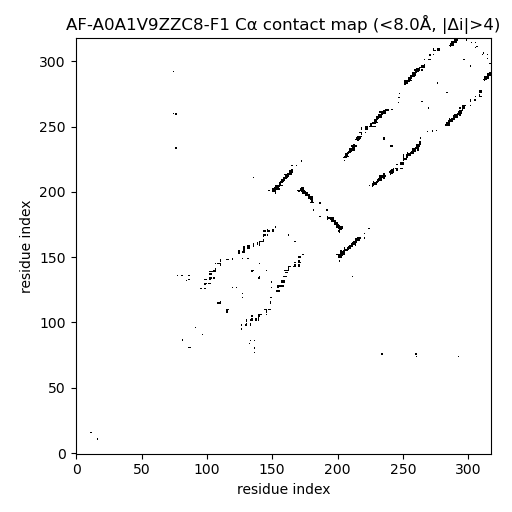GLU A 1 229 ? 2.110 3.313 11.088 1.00 95.31 229 GLU A O 1
ATOM 1799 N N . MET A 1 230 ? 2.796 2.894 8.992 1.00 96.19 230 MET A N 1
ATOM 1800 C CA . MET A 1 230 ? 1.541 3.259 8.340 1.00 96.19 230 MET A CA 1
ATOM 1801 C C . MET A 1 230 ? 1.105 2.186 7.349 1.00 96.19 230 MET A C 1
ATOM 1803 O O . MET A 1 230 ? 1.881 1.753 6.499 1.00 96.19 230 MET A O 1
ATOM 1807 N N . PHE A 1 231 ? -0.160 1.792 7.443 1.00 96.00 231 PHE A N 1
ATOM 1808 C CA . PHE A 1 231 ? -0.761 0.838 6.525 1.00 96.00 231 PHE A CA 1
ATOM 1809 C C . PHE A 1 231 ? -2.093 1.363 6.009 1.00 96.00 231 PHE A C 1
ATOM 1811 O O . PHE A 1 231 ? -2.979 1.691 6.803 1.00 96.00 231 PHE A O 1
ATOM 1818 N N . THR A 1 232 ? -2.233 1.412 4.688 1.00 95.75 232 THR A N 1
ATOM 1819 C CA . THR A 1 232 ? -3.460 1.837 4.015 1.00 95.75 232 THR A CA 1
ATOM 1820 C C . THR A 1 232 ? -3.999 0.700 3.159 1.00 95.75 232 THR A C 1
ATOM 1822 O O . THR A 1 232 ? -3.294 0.160 2.309 1.00 95.75 232 THR A O 1
ATOM 1825 N N . LEU A 1 233 ? -5.272 0.368 3.350 1.00 94.00 233 LEU A N 1
ATOM 1826 C CA . LEU A 1 233 ? -6.046 -0.469 2.441 1.00 94.00 233 LEU A CA 1
ATOM 1827 C C . LEU A 1 233 ? -7.111 0.397 1.783 1.00 94.00 233 LEU A C 1
ATOM 1829 O O . LEU A 1 233 ? -7.947 0.977 2.478 1.00 94.00 233 LEU A O 1
ATOM 1833 N N . MET A 1 234 ? -7.105 0.453 0.455 1.00 92.44 234 MET A N 1
ATOM 1834 C CA . MET A 1 234 ? -8.053 1.252 -0.307 1.00 92.44 234 MET A CA 1
ATOM 1835 C C . MET A 1 234 ? -8.725 0.428 -1.409 1.00 92.44 234 MET A C 1
ATOM 1837 O O . MET A 1 234 ? -8.054 -0.159 -2.249 1.00 92.44 234 MET A O 1
ATOM 1841 N N . GLY A 1 235 ? -10.058 0.382 -1.429 1.00 86.12 235 GLY A N 1
ATOM 1842 C CA . GLY A 1 235 ? -10.836 -0.225 -2.518 1.00 86.12 235 GLY A CA 1
ATOM 1843 C C . GLY A 1 235 ? -10.668 -1.739 -2.690 1.00 86.12 235 GLY A C 1
ATOM 1844 O O . GLY A 1 235 ? -11.030 -2.283 -3.734 1.00 86.12 235 GLY A O 1
ATOM 1845 N N . ASN A 1 236 ? -10.123 -2.429 -1.686 1.00 78.50 236 ASN A N 1
ATOM 1846 C CA . ASN A 1 236 ? -9.998 -3.886 -1.670 1.00 78.50 236 ASN A CA 1
ATOM 1847 C C . ASN A 1 236 ? -11.384 -4.474 -1.382 1.00 78.50 236 ASN A C 1
ATOM 1849 O O . ASN A 1 236 ? -11.779 -4.590 -0.222 1.00 78.50 236 ASN A O 1
ATOM 1853 N N . SER A 1 237 ? -12.152 -4.719 -2.445 1.00 66.00 237 SER A N 1
ATOM 1854 C CA . SER A 1 237 ? -13.612 -4.868 -2.391 1.00 66.00 237 SER A CA 1
ATOM 1855 C C . SER A 1 237 ? -14.129 -6.302 -2.312 1.00 66.00 237 SER A C 1
ATOM 1857 O O . SER A 1 237 ? -15.250 -6.502 -1.852 1.00 66.00 237 SER A O 1
ATOM 1859 N N . ASP A 1 238 ? -13.329 -7.306 -2.666 1.00 67.75 238 ASP A N 1
ATOM 1860 C CA . ASP A 1 238 ? -13.790 -8.695 -2.581 1.00 67.75 238 ASP A CA 1
ATOM 1861 C C . ASP A 1 238 ? -13.448 -9.303 -1.217 1.00 67.75 238 ASP A C 1
ATOM 1863 O O . ASP A 1 238 ? -12.321 -9.188 -0.733 1.00 67.75 238 ASP A O 1
ATOM 1867 N N . PHE A 1 239 ? -14.420 -9.984 -0.606 1.00 62.25 239 PHE A N 1
ATOM 1868 C CA . PHE A 1 239 ? -14.246 -10.690 0.670 1.00 62.25 239 PHE A CA 1
ATOM 1869 C C . PHE A 1 239 ? -13.149 -11.760 0.605 1.00 62.25 239 PHE A C 1
ATOM 1871 O O . PHE A 1 239 ? -12.440 -11.964 1.585 1.00 62.25 239 PHE A O 1
ATOM 1878 N N . ASP A 1 240 ? -12.970 -12.386 -0.560 1.00 62.44 240 ASP A N 1
ATOM 1879 C CA . ASP A 1 240 ? -11.942 -13.406 -0.785 1.00 62.44 240 ASP A CA 1
ATOM 1880 C C . ASP A 1 240 ? -10.541 -12.801 -0.980 1.00 62.44 240 ASP A C 1
ATOM 1882 O O . ASP A 1 240 ? -9.539 -13.512 -0.928 1.00 62.44 240 ASP A O 1
ATOM 1886 N N . ASN A 1 241 ? -10.444 -11.480 -1.173 1.00 74.88 241 ASN A N 1
ATOM 1887 C CA . ASN A 1 241 ? -9.164 -10.809 -1.372 1.00 74.88 241 ASN A CA 1
ATOM 1888 C C . ASN A 1 241 ? -8.450 -10.480 -0.062 1.00 74.88 241 ASN A C 1
ATOM 1890 O O . ASN A 1 241 ? -7.327 -9.990 -0.138 1.00 74.88 241 ASN A O 1
ATOM 1894 N N . VAL A 1 242 ? -9.061 -10.679 1.110 1.00 82.19 242 VAL A N 1
ATOM 1895 C CA . VAL A 1 242 ? -8.459 -10.284 2.390 1.00 82.19 242 VAL A CA 1
ATOM 1896 C C . VAL A 1 242 ? -8.634 -11.364 3.451 1.00 82.19 242 VAL A C 1
ATOM 1898 O O . VAL A 1 242 ? -9.753 -11.748 3.779 1.00 82.19 242 VAL A O 1
ATOM 1901 N N . ASP A 1 243 ? -7.521 -11.793 4.052 1.00 84.38 243 ASP A N 1
ATOM 1902 C CA . ASP A 1 243 ? -7.532 -12.695 5.204 1.00 84.38 243 ASP A CA 1
ATOM 1903 C C . ASP A 1 243 ? -8.443 -12.146 6.309 1.00 84.38 243 ASP A C 1
ATOM 1905 O O . ASP A 1 243 ? -8.297 -11.007 6.765 1.00 84.38 243 ASP A O 1
ATOM 1909 N N . ASN A 1 244 ? -9.344 -12.992 6.811 1.00 79.38 244 ASN A N 1
ATOM 1910 C CA . ASN A 1 244 ? -10.321 -12.580 7.817 1.00 79.38 244 ASN A CA 1
ATOM 1911 C C . ASN A 1 244 ? -9.687 -11.999 9.089 1.00 79.38 244 ASN A C 1
ATOM 1913 O O . ASN A 1 244 ? -10.261 -11.077 9.677 1.00 79.38 244 ASN A O 1
ATOM 1917 N N . ASP A 1 245 ? -8.500 -12.491 9.438 1.00 84.81 245 ASP A N 1
ATOM 1918 C CA . ASP A 1 245 ? -7.745 -12.136 10.638 1.00 84.81 245 ASP A CA 1
ATOM 1919 C C . ASP A 1 245 ? -6.595 -11.157 10.348 1.00 84.81 245 ASP A C 1
ATOM 1921 O O . ASP A 1 245 ? -5.731 -10.947 11.201 1.00 84.81 245 ASP A O 1
ATOM 1925 N N . LEU A 1 246 ? -6.559 -10.529 9.163 1.00 88.44 246 LEU A N 1
ATOM 1926 C CA . LEU A 1 246 ? -5.479 -9.622 8.752 1.00 88.44 246 LEU A CA 1
ATOM 1927 C C . LEU A 1 246 ? -5.175 -8.562 9.822 1.00 88.44 246 LEU A C 1
ATOM 1929 O O . LEU A 1 246 ? -4.019 -8.346 10.184 1.00 88.44 246 LEU A O 1
ATOM 1933 N N . LEU A 1 247 ? -6.220 -7.931 10.364 1.00 88.44 247 LEU A N 1
ATOM 1934 C CA . LEU A 1 247 ? -6.086 -6.874 11.369 1.00 88.44 247 LEU A CA 1
ATOM 1935 C C . LEU A 1 247 ? -5.426 -7.368 12.657 1.00 88.44 247 LEU A C 1
ATOM 1937 O O . LEU A 1 247 ? -4.730 -6.596 13.321 1.00 88.44 247 LEU A O 1
ATOM 1941 N N . LEU A 1 248 ? -5.590 -8.654 12.980 1.00 87.12 248 LEU A N 1
ATOM 1942 C CA . LEU A 1 248 ? -4.997 -9.253 14.169 1.00 87.12 248 LEU A CA 1
ATOM 1943 C C . LEU A 1 248 ? -3.483 -9.461 14.038 1.00 87.12 248 LEU A C 1
ATOM 1945 O O . LEU A 1 248 ? -2.784 -9.656 15.033 1.00 87.12 248 LEU A O 1
ATOM 1949 N N . HIS A 1 249 ? -2.964 -9.392 12.813 1.00 88.38 249 HIS A N 1
ATOM 1950 C CA . HIS A 1 249 ? -1.551 -9.558 12.494 1.00 88.38 249 HIS A CA 1
ATOM 1951 C C . HIS A 1 249 ? -0.833 -8.239 12.195 1.00 88.38 249 HIS A C 1
ATOM 1953 O O . HIS A 1 249 ? 0.329 -8.257 11.790 1.00 88.38 249 HIS A O 1
ATOM 1959 N N . LEU A 1 250 ? -1.487 -7.095 12.416 1.00 89.38 250 LEU A N 1
ATOM 1960 C CA . LEU A 1 250 ? -0.860 -5.792 12.222 1.00 89.38 250 LEU A CA 1
ATOM 1961 C C . LEU A 1 250 ? 0.358 -5.605 13.153 1.00 89.38 250 LEU A C 1
ATOM 1963 O O . LEU A 1 250 ? 0.267 -5.897 14.353 1.00 89.38 250 LEU A O 1
ATOM 1967 N N . PRO A 1 251 ? 1.481 -5.049 12.653 1.00 89.19 251 PRO A N 1
ATOM 1968 C CA . PRO A 1 251 ? 2.686 -4.836 13.454 1.00 89.19 251 PRO A CA 1
ATOM 1969 C C . PRO A 1 251 ? 2.423 -4.013 14.720 1.00 89.19 251 PRO A C 1
ATOM 1971 O O . PRO A 1 251 ? 1.536 -3.157 14.757 1.00 89.19 251 PRO A O 1
ATOM 1974 N N . LEU A 1 252 ? 3.194 -4.252 15.784 1.00 87.12 252 LEU A N 1
ATOM 1975 C CA . LEU A 1 252 ? 3.088 -3.485 17.040 1.00 87.12 252 LEU A CA 1
ATOM 1976 C C . LEU A 1 252 ? 3.580 -2.039 16.892 1.00 87.12 252 LEU A C 1
ATOM 1978 O O . LEU A 1 252 ? 3.103 -1.151 17.596 1.00 87.12 252 LEU A O 1
ATOM 1982 N N . LYS A 1 253 ? 4.511 -1.811 15.958 1.00 89.44 253 LYS A N 1
ATOM 1983 C CA . LYS A 1 253 ? 5.021 -0.482 15.602 1.00 89.44 253 LYS A CA 1
ATOM 1984 C C . LYS A 1 253 ? 4.033 0.352 14.789 1.00 89.44 253 LYS A C 1
ATOM 1986 O O . LYS A 1 253 ? 4.267 1.544 14.634 1.00 89.44 253 LYS A O 1
ATOM 1991 N N . LEU A 1 254 ? 2.940 -0.243 14.306 1.00 91.88 254 LEU A N 1
ATOM 1992 C CA . LEU A 1 254 ? 1.962 0.463 13.491 1.00 91.88 254 LEU A CA 1
ATOM 1993 C C . LEU A 1 254 ? 1.359 1.630 14.278 1.00 91.88 254 LEU A C 1
ATOM 1995 O O . LEU A 1 254 ? 0.783 1.438 15.348 1.00 91.88 254 LEU A O 1
ATOM 1999 N N . ARG A 1 255 ? 1.483 2.831 13.718 1.00 94.00 255 ARG A N 1
ATOM 2000 C CA . ARG A 1 255 ? 0.989 4.097 14.262 1.00 94.00 255 ARG A CA 1
ATOM 2001 C C . ARG A 1 255 ? -0.298 4.538 13.590 1.00 94.00 255 ARG A C 1
ATOM 2003 O O . ARG A 1 255 ? -1.156 5.115 14.253 1.00 94.00 255 ARG A O 1
ATOM 2010 N N . VAL A 1 256 ? -0.434 4.280 12.294 1.00 95.69 256 VAL A N 1
ATOM 2011 C CA . VAL A 1 256 ? -1.557 4.761 11.490 1.00 95.69 256 VAL A CA 1
ATOM 2012 C C . VAL A 1 256 ? -2.125 3.619 10.655 1.00 95.69 256 VAL A C 1
ATOM 2014 O O . VAL A 1 256 ? -1.394 2.949 9.928 1.00 95.69 256 VAL A O 1
ATOM 2017 N N . LEU A 1 257 ? -3.436 3.408 10.752 1.00 95.44 257 LEU A N 1
ATOM 2018 C CA . LEU A 1 257 ? -4.172 2.446 9.932 1.00 95.44 257 LEU A CA 1
ATOM 2019 C C . LEU A 1 257 ? -5.294 3.156 9.184 1.00 95.44 257 LEU A C 1
ATOM 2021 O O . LEU A 1 257 ? -6.178 3.739 9.814 1.00 95.44 257 LEU A O 1
ATOM 2025 N N . TRP A 1 258 ? -5.280 3.092 7.857 1.00 95.19 258 TRP A N 1
ATOM 2026 C CA . TRP A 1 258 ? -6.333 3.642 7.007 1.00 95.19 258 TRP A CA 1
ATOM 2027 C C . TRP A 1 258 ? -7.064 2.517 6.276 1.00 95.19 258 TRP A C 1
ATOM 2029 O O . TRP A 1 258 ? -6.448 1.690 5.607 1.00 95.19 258 TRP A O 1
ATOM 2039 N N . LEU A 1 259 ? -8.387 2.490 6.407 1.00 93.44 259 LEU A N 1
ATOM 2040 C CA . LEU A 1 259 ? -9.281 1.537 5.756 1.00 93.44 259 LEU A CA 1
ATOM 2041 C C . LEU A 1 259 ? -10.306 2.335 4.952 1.00 93.44 259 LEU A C 1
ATOM 2043 O O . LEU A 1 259 ? -11.122 3.055 5.524 1.00 93.44 259 LEU A O 1
ATOM 2047 N N . ILE A 1 260 ? -10.216 2.264 3.628 1.00 91.56 260 ILE A N 1
ATOM 2048 C CA . ILE A 1 260 ? -10.939 3.150 2.715 1.00 91.56 260 ILE A CA 1
ATOM 2049 C C . ILE A 1 260 ? -11.722 2.299 1.720 1.00 91.56 260 ILE A C 1
ATOM 2051 O O . ILE A 1 260 ? -11.132 1.574 0.921 1.00 91.56 260 ILE A O 1
ATOM 2055 N N . GLY A 1 261 ? -13.051 2.386 1.758 1.00 87.56 261 GLY A N 1
ATOM 2056 C CA . GLY A 1 261 ? -13.931 1.638 0.864 1.00 87.56 261 GLY A CA 1
ATOM 2057 C C . GLY A 1 261 ? -13.713 0.126 0.932 1.00 87.56 261 GLY A C 1
ATOM 2058 O O . GLY A 1 261 ? -13.630 -0.534 -0.103 1.00 87.56 261 GLY A O 1
ATOM 2059 N N . CYS A 1 262 ? -13.563 -0.411 2.146 1.00 88.44 262 CYS A N 1
ATOM 2060 C CA . CYS A 1 262 ? -13.386 -1.839 2.409 1.00 88.44 262 CYS A CA 1
ATOM 2061 C C . CYS A 1 262 ? -14.743 -2.472 2.792 1.00 88.44 262 CYS A C 1
ATOM 2063 O O . CYS A 1 262 ? -15.120 -2.427 3.963 1.00 88.44 262 CYS A O 1
ATOM 2065 N N . PRO A 1 263 ? -15.499 -3.075 1.856 1.00 82.94 263 PRO A N 1
ATOM 2066 C CA . PRO A 1 263 ? -16.812 -3.669 2.130 1.00 82.94 263 PRO A CA 1
ATOM 2067 C C . PRO A 1 263 ? -16.736 -4.950 2.975 1.00 82.94 263 PRO A C 1
ATOM 2069 O O . PRO A 1 263 ? -17.691 -5.298 3.656 1.00 82.94 263 PRO A O 1
ATOM 2072 N N . TRP A 1 264 ? -15.597 -5.641 3.006 1.00 85.44 264 TRP A N 1
ATOM 2073 C CA . TRP A 1 264 ? -15.408 -6.799 3.888 1.00 85.44 264 TRP A CA 1
ATOM 2074 C C . TRP A 1 264 ? -15.221 -6.420 5.363 1.00 85.44 264 TRP A C 1
ATOM 2076 O O . TRP A 1 264 ? -15.199 -7.290 6.240 1.00 85.44 264 TRP A O 1
ATOM 2086 N N . PHE A 1 265 ? -15.047 -5.129 5.653 1.00 87.75 265 PHE A N 1
ATOM 2087 C CA . PHE A 1 265 ? -14.743 -4.638 6.984 1.00 87.75 265 PHE A CA 1
ATOM 2088 C C . PHE A 1 265 ? -16.029 -4.346 7.770 1.00 87.75 265 PHE A C 1
ATOM 2090 O O . PHE A 1 265 ? -16.843 -3.513 7.376 1.00 87.75 265 PHE A O 1
ATOM 2097 N N . THR A 1 266 ? -16.214 -5.054 8.886 1.00 88.94 266 THR A N 1
ATOM 2098 C CA . THR A 1 266 ? -17.444 -5.057 9.695 1.00 88.94 266 THR A CA 1
ATOM 2099 C C . THR A 1 266 ? -17.190 -4.593 11.132 1.00 88.94 266 THR A C 1
ATOM 2101 O O . THR A 1 266 ? -16.046 -4.571 11.596 1.00 88.94 266 THR A O 1
ATOM 2104 N N . ASN A 1 267 ? -18.268 -4.284 11.867 1.00 89.62 267 ASN A N 1
ATOM 2105 C CA . ASN A 1 267 ? -18.221 -3.955 13.302 1.00 89.62 267 ASN A CA 1
ATOM 2106 C C . ASN A 1 267 ? -17.458 -5.000 14.135 1.00 89.62 267 ASN A C 1
ATOM 2108 O O . ASN A 1 267 ? -16.653 -4.642 14.991 1.00 89.62 267 ASN A O 1
ATOM 2112 N N . ASP A 1 268 ? -17.673 -6.289 13.871 1.00 89.25 268 ASP A N 1
ATOM 2113 C CA . ASP A 1 268 ? -17.026 -7.351 14.644 1.00 89.25 268 ASP A CA 1
ATOM 2114 C C . ASP A 1 268 ? -15.508 -7.330 14.446 1.00 89.25 268 ASP A C 1
ATOM 2116 O O . ASP A 1 268 ? -14.756 -7.391 15.414 1.00 89.25 268 ASP A O 1
ATOM 2120 N N . LYS A 1 269 ? -15.040 -7.135 13.205 1.00 89.62 269 LYS A N 1
ATOM 2121 C CA . LYS A 1 269 ? -13.604 -7.092 12.890 1.00 89.62 269 LYS A CA 1
ATOM 2122 C C . LYS A 1 269 ? -12.891 -5.941 13.599 1.00 89.62 269 LYS A C 1
ATOM 2124 O O . LYS A 1 269 ? -11.795 -6.137 14.123 1.00 89.62 269 LYS A O 1
ATOM 2129 N N . ILE A 1 270 ? -13.498 -4.752 13.640 1.00 90.50 270 ILE A N 1
ATOM 2130 C CA . ILE A 1 270 ? -12.898 -3.605 14.334 1.00 90.50 270 ILE A CA 1
ATOM 2131 C C . ILE A 1 270 ? -12.910 -3.766 15.854 1.00 90.50 270 ILE A C 1
ATOM 2133 O O . ILE A 1 270 ? -11.934 -3.404 16.511 1.00 90.50 270 ILE A O 1
ATOM 2137 N N . LEU A 1 271 ? -13.973 -4.337 16.419 1.00 89.88 271 LEU A N 1
ATOM 2138 C CA . LEU A 1 271 ? -14.060 -4.569 17.858 1.00 89.88 271 LEU A CA 1
ATOM 2139 C C . LEU A 1 271 ? -13.097 -5.671 18.303 1.00 89.88 271 LEU A C 1
ATOM 2141 O O . LEU A 1 271 ? -12.391 -5.482 19.292 1.00 89.88 271 LEU A O 1
ATOM 2145 N N . SER A 1 272 ? -12.987 -6.769 17.550 1.00 90.00 272 SER A N 1
ATOM 2146 C CA . SER A 1 272 ? -11.983 -7.811 17.795 1.00 90.00 272 SER A CA 1
ATOM 2147 C C . SER A 1 272 ? -10.563 -7.255 17.708 1.00 90.00 272 SER A C 1
ATOM 2149 O O . SER A 1 272 ? -9.741 -7.536 18.580 1.00 90.00 272 SER A O 1
ATOM 2151 N N . PHE A 1 273 ? -10.284 -6.406 16.714 1.00 90.56 273 PHE A N 1
ATOM 2152 C CA . PHE A 1 273 ? -9.011 -5.694 16.617 1.00 90.56 273 PHE A CA 1
ATOM 2153 C C . PHE A 1 273 ? -8.744 -4.820 17.852 1.00 90.56 273 PHE A C 1
ATOM 2155 O O . PHE A 1 273 ? -7.674 -4.913 18.455 1.00 90.56 273 PHE A O 1
ATOM 2162 N N . ALA A 1 274 ? -9.713 -3.999 18.265 1.00 89.62 274 ALA A N 1
ATOM 2163 C CA . ALA A 1 274 ? -9.568 -3.118 19.420 1.00 89.62 274 ALA A CA 1
ATOM 2164 C C . ALA A 1 274 ? -9.332 -3.906 20.721 1.00 89.62 274 ALA A C 1
ATOM 2166 O O . ALA A 1 274 ? -8.422 -3.581 21.483 1.00 89.62 274 ALA A O 1
ATOM 2167 N N . GLN A 1 275 ? -10.095 -4.980 20.942 1.00 89.12 275 GLN A N 1
ATOM 2168 C CA . GLN A 1 275 ? -9.950 -5.880 22.090 1.00 89.12 275 GLN A CA 1
ATOM 2169 C C . GLN A 1 275 ? -8.575 -6.549 22.127 1.00 89.12 275 GLN A C 1
ATOM 2171 O O . GLN A 1 275 ? -7.908 -6.555 23.163 1.00 89.12 275 GLN A O 1
ATOM 2176 N N . GLN A 1 276 ? -8.116 -7.080 20.994 1.00 87.88 276 GLN A N 1
ATOM 2177 C CA . GLN A 1 276 ? -6.806 -7.714 20.907 1.00 87.88 276 GLN A CA 1
ATOM 2178 C C . GLN A 1 276 ? -5.688 -6.699 21.185 1.00 87.88 276 GLN A C 1
ATOM 2180 O O . GLN A 1 276 ? -4.788 -6.971 21.986 1.00 87.88 276 GLN A O 1
ATOM 2185 N N . ARG A 1 277 ? -5.758 -5.501 20.593 1.00 86.81 277 ARG A N 1
ATOM 2186 C CA . ARG A 1 277 ? -4.788 -4.427 20.853 1.00 86.81 277 ARG A CA 1
ATOM 2187 C C . ARG A 1 277 ? -4.791 -4.000 22.316 1.00 86.81 277 ARG A C 1
ATOM 2189 O O . ARG A 1 277 ? -3.714 -3.865 22.885 1.00 86.81 277 ARG A O 1
ATOM 2196 N N . HIS A 1 278 ? -5.962 -3.881 22.936 1.00 86.19 278 HIS A N 1
ATOM 2197 C CA . HIS A 1 278 ? -6.089 -3.607 24.367 1.00 86.19 278 HIS A CA 1
ATOM 2198 C C . HIS A 1 278 ? -5.418 -4.692 25.225 1.00 86.19 278 HIS A C 1
ATOM 2200 O O . HIS A 1 278 ? -4.665 -4.379 26.145 1.00 86.19 278 HIS A O 1
ATOM 2206 N N . SER A 1 279 ? -5.632 -5.972 24.891 1.00 82.94 279 SER A N 1
ATOM 2207 C CA . SER A 1 279 ? -5.034 -7.106 25.615 1.00 82.94 279 SER A CA 1
ATOM 2208 C C . SER A 1 279 ? -3.509 -7.196 25.470 1.00 82.94 279 SER A C 1
ATOM 2210 O O . SER A 1 279 ? -2.827 -7.775 26.318 1.00 82.94 279 SER A O 1
ATOM 2212 N N . THR A 1 280 ? -2.950 -6.579 24.426 1.00 79.19 280 THR A N 1
ATOM 2213 C CA . THR A 1 280 ? -1.508 -6.540 24.171 1.00 79.19 280 THR A CA 1
ATOM 2214 C C . THR A 1 280 ? -0.872 -5.416 25.004 1.00 79.19 280 THR A C 1
ATOM 2216 O O . THR A 1 280 ? -0.514 -4.354 24.497 1.00 79.19 280 THR A O 1
ATOM 2219 N N . LEU A 1 281 ? -0.788 -5.639 26.320 1.00 51.78 281 LEU A N 1
ATOM 2220 C CA . LEU A 1 281 ? -0.308 -4.698 27.342 1.00 51.78 281 LEU A CA 1
ATOM 2221 C C . LEU A 1 281 ? 0.980 -3.943 26.931 1.00 51.78 281 LEU A C 1
ATOM 2223 O O . LEU A 1 281 ? 2.049 -4.530 26.763 1.00 51.78 281 LEU A O 1
ATOM 2227 N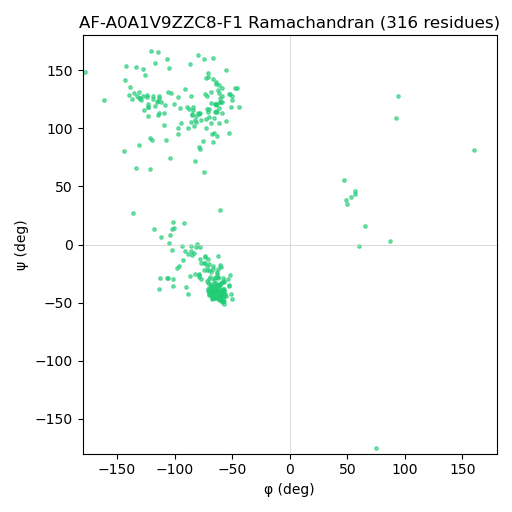 N . GLY A 1 282 ? 0.886 -2.610 26.846 1.00 56.53 282 GLY A N 1
ATOM 2228 C CA . GLY A 1 282 ? 2.009 -1.682 27.053 1.00 56.53 282 GLY A CA 1
ATOM 2229 C C . GLY A 1 282 ? 2.914 -1.331 25.864 1.00 56.53 282 GLY A C 1
ATOM 2230 O O . GLY A 1 282 ? 3.879 -0.599 26.067 1.00 56.53 282 GLY A O 1
ATOM 2231 N N . ARG A 1 283 ? 2.649 -1.811 24.639 1.00 62.75 283 ARG A N 1
ATOM 2232 C CA . ARG A 1 283 ? 3.504 -1.536 23.455 1.00 62.75 283 ARG A CA 1
ATOM 2233 C C . ARG A 1 283 ? 2.736 -1.184 22.180 1.00 62.75 283 ARG A C 1
ATOM 2235 O O . ARG A 1 283 ? 3.203 -1.447 21.075 1.00 62.75 283 ARG A O 1
ATOM 2242 N N . VAL A 1 284 ? 1.536 -0.632 22.321 1.00 66.69 284 VAL A N 1
ATOM 2243 C CA . VAL A 1 284 ? 0.746 -0.201 21.166 1.00 66.69 284 VAL A CA 1
ATOM 2244 C C . VAL A 1 284 ? 1.193 1.207 20.776 1.00 66.69 284 VAL A C 1
ATOM 2246 O O . VAL A 1 284 ? 0.962 2.155 21.520 1.00 66.69 284 VAL A O 1
ATOM 2249 N N . HIS A 1 285 ? 1.841 1.335 19.616 1.00 84.19 285 HIS A N 1
ATOM 2250 C CA . HIS A 1 285 ? 2.205 2.632 19.028 1.00 84.19 285 HIS A CA 1
ATOM 2251 C C . HIS A 1 285 ? 1.081 3.244 18.182 1.00 84.19 285 HIS A C 1
ATOM 2253 O O . HIS A 1 285 ? 1.241 4.344 17.652 1.00 84.19 285 HIS A O 1
ATOM 2259 N N . LEU A 1 286 ? -0.046 2.540 18.056 1.00 90.06 286 LEU A N 1
ATOM 2260 C CA . LEU A 1 286 ? -1.197 2.978 17.280 1.00 90.06 286 LEU A CA 1
ATOM 2261 C C . LEU A 1 286 ? -1.704 4.315 17.818 1.00 90.06 286 LEU A C 1
ATOM 2263 O O . LEU A 1 286 ? -2.024 4.441 18.994 1.00 90.06 286 LEU A O 1
ATOM 2267 N N . CYS A 1 287 ? -1.745 5.306 16.942 1.00 92.19 287 CYS A N 1
ATOM 2268 C CA . CYS A 1 287 ? -2.151 6.674 17.231 1.00 92.19 287 CYS A CA 1
ATOM 2269 C C . CYS A 1 287 ? -3.454 7.020 16.506 1.00 92.19 287 CYS A C 1
ATOM 2271 O O . CYS A 1 287 ? -4.293 7.715 17.070 1.00 92.19 287 CYS A O 1
ATOM 2273 N N . GLU A 1 288 ? -3.634 6.540 15.271 1.00 94.44 288 GLU A N 1
ATOM 2274 C CA . GLU A 1 288 ? -4.791 6.870 14.435 1.00 94.44 288 GLU A CA 1
ATOM 2275 C C . GLU A 1 288 ? -5.318 5.644 13.685 1.00 94.44 288 GLU A C 1
ATOM 2277 O O . GLU A 1 288 ? -4.561 4.891 13.068 1.00 94.44 288 GLU A O 1
ATOM 2282 N N . VAL A 1 289 ? -6.640 5.494 13.696 1.00 94.50 289 VAL A N 1
ATOM 2283 C CA . VAL A 1 289 ? -7.387 4.585 12.830 1.00 94.50 289 VAL A CA 1
ATOM 2284 C C . VAL A 1 289 ? -8.409 5.416 12.071 1.00 94.50 289 VAL A C 1
ATOM 2286 O O . VAL A 1 289 ? -9.271 6.064 12.665 1.00 94.50 289 VAL A O 1
ATOM 2289 N N . ARG A 1 290 ? -8.293 5.421 10.745 1.00 93.94 290 ARG A N 1
ATOM 2290 C CA . ARG A 1 290 ? -9.195 6.149 9.858 1.00 93.94 290 ARG A CA 1
ATOM 2291 C C . ARG A 1 290 ? -9.989 5.168 9.019 1.00 93.94 290 ARG A C 1
ATOM 2293 O O . ARG A 1 290 ? -9.414 4.308 8.358 1.00 93.94 290 ARG A O 1
ATOM 2300 N N . ILE A 1 291 ? -11.302 5.334 9.038 1.00 92.19 291 ILE A N 1
ATOM 2301 C CA . ILE A 1 291 ? -12.255 4.492 8.330 1.00 92.19 291 ILE A CA 1
ATOM 2302 C C . ILE A 1 291 ? -13.056 5.410 7.430 1.00 92.19 291 ILE A C 1
ATOM 2304 O O . ILE A 1 291 ? -13.703 6.337 7.913 1.00 92.19 291 ILE A O 1
ATOM 2308 N N . VAL A 1 292 ? -12.959 5.181 6.126 1.00 89.94 292 VAL A N 1
ATOM 2309 C CA . VAL A 1 292 ? -13.595 6.027 5.118 1.00 89.94 292 VAL A CA 1
ATOM 2310 C C . VAL A 1 292 ? -14.483 5.170 4.236 1.00 89.94 292 VAL A C 1
ATOM 2312 O O . VAL A 1 292 ? -14.025 4.143 3.738 1.00 89.94 292 VAL A O 1
ATOM 2315 N N . GLU A 1 293 ? -15.739 5.569 4.056 1.00 86.12 293 GLU A N 1
ATOM 2316 C CA . GLU A 1 293 ? -16.701 4.926 3.146 1.00 86.12 293 GLU A CA 1
ATOM 2317 C C . GLU A 1 293 ? -16.783 3.382 3.306 1.00 86.12 293 GLU A C 1
ATOM 2319 O O . GLU A 1 293 ? -16.900 2.633 2.339 1.00 86.12 293 GLU A O 1
ATOM 2324 N N . CYS A 1 294 ? -16.707 2.874 4.545 1.00 86.31 294 CYS A N 1
ATOM 2325 C CA . CYS A 1 294 ? -16.884 1.449 4.863 1.00 86.31 294 CYS A CA 1
ATOM 2326 C C . CYS A 1 294 ? -18.329 1.186 5.325 1.00 86.31 294 CYS A C 1
ATOM 2328 O O . CYS A 1 294 ? -18.684 1.461 6.467 1.00 86.31 294 CYS A O 1
ATOM 2330 N N . HIS A 1 295 ? -19.181 0.663 4.441 1.00 79.38 295 HIS A N 1
ATOM 2331 C CA . HIS A 1 295 ? -20.643 0.674 4.631 1.00 79.38 295 HIS A CA 1
ATOM 2332 C C . HIS A 1 295 ? -21.199 -0.274 5.706 1.00 79.38 295 HIS A C 1
ATOM 2334 O O . HIS A 1 295 ? -22.321 -0.077 6.167 1.00 79.38 295 HIS A O 1
ATOM 2340 N N . HIS A 1 296 ? -20.445 -1.291 6.129 1.00 81.31 296 HIS A N 1
ATOM 2341 C CA . HIS A 1 296 ? -20.895 -2.272 7.130 1.00 81.31 296 HIS A CA 1
ATOM 2342 C C . HIS A 1 296 ? -20.516 -1.889 8.568 1.00 81.31 296 HIS A C 1
ATOM 2344 O O . HIS A 1 296 ? -20.502 -2.734 9.469 1.00 81.31 296 HIS A O 1
ATOM 2350 N N . ILE A 1 297 ? -20.199 -0.610 8.776 1.00 82.56 297 ILE A N 1
ATOM 2351 C CA . ILE A 1 297 ? -19.711 -0.059 10.031 1.00 82.56 297 ILE A CA 1
ATOM 2352 C C . ILE A 1 297 ? -20.729 0.923 10.600 1.00 82.56 297 ILE A C 1
ATOM 2354 O O . ILE A 1 297 ? -21.111 1.902 9.965 1.00 82.56 297 ILE A O 1
ATOM 2358 N N . SER A 1 298 ? -21.164 0.656 11.829 1.00 82.50 298 SER A N 1
ATOM 2359 C CA . SER A 1 298 ? -22.038 1.544 12.592 1.00 82.50 298 SER A CA 1
ATOM 2360 C C . SER A 1 298 ? -21.190 2.433 13.498 1.00 82.50 298 SER A C 1
ATOM 2362 O O . SER A 1 298 ? -20.690 1.979 14.529 1.00 82.50 298 SER A O 1
ATOM 2364 N N . CYS A 1 299 ? -21.039 3.706 13.122 1.00 80.88 299 CYS A N 1
ATOM 2365 C CA . CYS A 1 299 ? -20.171 4.649 13.834 1.00 80.88 299 CYS A CA 1
ATOM 2366 C C . CYS A 1 299 ? -20.548 4.788 15.317 1.00 80.88 299 CYS A C 1
ATOM 2368 O O . CYS A 1 299 ? -19.680 4.726 16.181 1.00 80.88 299 CYS A O 1
ATOM 2370 N N . THR A 1 300 ? -21.843 4.879 15.636 1.00 80.69 300 THR A N 1
ATOM 2371 C CA . THR A 1 300 ? -22.313 5.147 17.007 1.00 80.69 300 THR A CA 1
ATOM 2372 C C . THR A 1 300 ? -21.969 4.029 17.992 1.00 80.69 300 THR A C 1
ATOM 2374 O O . THR A 1 300 ? -21.548 4.301 19.113 1.00 80.69 300 THR A O 1
ATOM 2377 N N . MET A 1 301 ? -22.114 2.763 17.587 1.00 83.62 301 MET A N 1
ATOM 2378 C CA . MET A 1 301 ? -21.743 1.622 18.429 1.00 83.62 301 MET A CA 1
ATOM 2379 C C . MET A 1 301 ? -20.227 1.564 18.626 1.00 83.62 301 MET A C 1
ATOM 2381 O O . MET A 1 301 ? -19.753 1.386 19.750 1.00 83.62 301 MET A O 1
ATOM 2385 N N . ILE A 1 302 ? -19.465 1.725 17.543 1.00 88.25 302 ILE A N 1
ATOM 2386 C CA . ILE A 1 302 ? -18.014 1.565 17.593 1.00 88.25 302 ILE A CA 1
ATOM 2387 C C . ILE A 1 302 ? -17.377 2.664 18.431 1.00 88.25 302 ILE A C 1
ATOM 2389 O O . ILE A 1 302 ? -16.530 2.337 19.248 1.00 88.25 302 ILE A O 1
ATOM 2393 N N . GLU A 1 303 ? -17.786 3.927 18.302 1.00 86.75 303 GLU A N 1
ATOM 2394 C CA . GLU A 1 303 ? -17.199 5.029 19.080 1.00 86.75 303 GLU A CA 1
ATOM 2395 C C . GLU A 1 303 ? -17.275 4.775 20.592 1.00 86.75 303 GLU A C 1
ATOM 2397 O O . GLU A 1 303 ? -16.287 4.958 21.307 1.00 86.75 303 GLU A O 1
ATOM 2402 N N . THR A 1 304 ? -18.417 4.276 21.078 1.00 84.62 304 THR A N 1
ATOM 2403 C CA . THR A 1 304 ? -18.604 3.999 22.512 1.00 84.62 304 THR A CA 1
ATOM 2404 C C . THR A 1 304 ? -17.685 2.889 23.025 1.00 84.62 304 THR A C 1
ATOM 2406 O O . THR A 1 304 ? -17.037 3.050 24.059 1.00 84.62 304 THR A O 1
ATOM 2409 N N . LEU A 1 305 ? -17.581 1.780 22.290 1.00 88.50 305 LEU A N 1
ATOM 2410 C CA . LEU A 1 305 ? -16.744 0.640 22.672 1.00 88.50 305 LEU A CA 1
ATOM 2411 C C . LEU A 1 305 ? -15.257 0.902 22.402 1.00 88.50 305 LEU A C 1
ATOM 2413 O O . LEU A 1 305 ? -14.393 0.409 23.124 1.00 88.50 305 LEU A O 1
ATOM 2417 N N . TRP A 1 306 ? -14.939 1.711 21.394 1.00 89.75 306 TRP A N 1
ATOM 2418 C CA . TRP A 1 306 ? -13.571 2.061 21.037 1.00 89.75 306 TRP A CA 1
ATOM 2419 C C . TRP A 1 306 ? -12.866 2.780 22.176 1.00 89.75 306 TRP A C 1
ATOM 2421 O O . TRP A 1 306 ? -11.769 2.384 22.559 1.00 89.75 306 TRP A O 1
ATOM 2431 N N . HIS A 1 307 ? -13.514 3.783 22.772 1.00 86.00 307 HIS A N 1
ATOM 2432 C CA . HIS A 1 307 ? -12.944 4.514 23.902 1.00 86.00 307 HIS A CA 1
ATOM 2433 C C . HIS A 1 307 ? -12.722 3.636 25.140 1.00 86.00 307 HIS A C 1
ATOM 2435 O O . HIS A 1 307 ? -11.830 3.930 25.934 1.00 86.00 307 HIS A O 1
ATOM 2441 N N . GLN A 1 308 ? -13.475 2.541 25.289 1.00 87.75 308 GLN A N 1
ATOM 2442 C CA . GLN A 1 308 ? -13.254 1.572 26.360 1.00 87.75 308 GLN A CA 1
ATOM 2443 C C . GLN A 1 308 ? -11.970 0.756 26.142 1.00 87.75 308 GLN A C 1
ATOM 2445 O O . GLN A 1 308 ? -11.239 0.499 27.097 1.00 87.75 308 GLN A O 1
ATOM 2450 N N . TYR A 1 309 ? -11.681 0.353 24.902 1.00 88.75 309 TYR A N 1
ATOM 2451 C CA . TYR A 1 309 ? -10.521 -0.487 24.587 1.00 88.75 309 TYR A CA 1
ATOM 2452 C C . TYR A 1 309 ? -9.248 0.320 24.298 1.00 88.75 309 TYR A C 1
ATOM 2454 O O . TYR A 1 309 ? -8.163 -0.032 24.760 1.00 88.75 309 TYR A O 1
ATOM 2462 N N . LEU A 1 310 ? -9.360 1.409 23.542 1.00 88.38 310 LEU A N 1
ATOM 2463 C CA . LEU A 1 310 ? -8.243 2.182 23.002 1.00 88.38 310 LEU A CA 1
ATOM 2464 C C . LEU A 1 310 ? -8.459 3.695 23.214 1.00 88.38 310 LEU A C 1
ATOM 2466 O O . LEU A 1 310 ? -8.577 4.446 22.247 1.00 88.38 310 LEU A O 1
ATOM 2470 N N . PRO A 1 311 ? -8.468 4.183 24.471 1.00 87.00 311 PRO A N 1
ATOM 2471 C CA . PRO A 1 311 ? -8.809 5.576 24.787 1.00 87.00 311 PRO A CA 1
ATOM 2472 C C . PRO A 1 311 ? -7.850 6.609 24.177 1.00 87.00 311 PRO A C 1
ATOM 2474 O O . PRO A 1 311 ? -8.258 7.732 23.899 1.00 87.00 311 PRO A O 1
ATOM 2477 N N . ASN A 1 312 ? -6.588 6.229 23.952 1.00 87.69 312 ASN A N 1
ATOM 2478 C CA . ASN A 1 312 ? -5.546 7.112 23.420 1.00 87.69 312 ASN A CA 1
ATOM 2479 C C . ASN A 1 312 ? -5.405 7.041 21.889 1.00 87.69 312 ASN A C 1
ATOM 2481 O O . ASN A 1 312 ? -4.551 7.726 21.330 1.00 87.69 312 ASN A O 1
ATOM 2485 N N . VAL A 1 313 ? -6.197 6.201 21.213 1.00 90.31 313 VAL A N 1
ATOM 2486 C CA . VAL A 1 313 ? -6.131 6.027 19.758 1.00 90.31 313 VAL A CA 1
ATOM 2487 C C . VAL A 1 313 ? -7.258 6.812 19.111 1.00 90.31 313 VAL A C 1
ATOM 2489 O O . VAL A 1 313 ? -8.434 6.555 19.369 1.00 90.31 313 VAL A O 1
ATOM 2492 N N . LEU A 1 314 ? -6.901 7.745 18.234 1.00 91.94 314 LEU A N 1
ATOM 2493 C CA . LEU A 1 314 ? -7.857 8.564 17.510 1.00 91.94 314 LEU A CA 1
ATOM 2494 C C . LEU A 1 314 ? -8.582 7.728 16.452 1.00 91.94 314 LEU A C 1
ATOM 2496 O O . LEU A 1 314 ? -7.964 7.267 15.493 1.00 91.94 314 LEU A O 1
ATOM 2500 N N . LEU A 1 315 ? -9.895 7.576 16.608 1.00 92.06 315 LEU A N 1
ATOM 2501 C CA . LEU A 1 315 ? -10.768 6.974 15.605 1.00 92.06 315 LEU A CA 1
ATOM 2502 C C . LEU A 1 315 ? -11.437 8.076 14.778 1.00 92.06 315 LEU A C 1
ATOM 2504 O O . LEU A 1 315 ? -12.032 8.994 15.339 1.00 92.06 315 LEU A O 1
ATOM 2508 N N . ARG A 1 316 ? -11.328 8.002 13.448 1.00 91.19 316 ARG A N 1
ATOM 2509 C CA . ARG A 1 316 ? -11.976 8.937 12.514 1.00 91.19 316 ARG A CA 1
ATOM 2510 C C . ARG A 1 316 ? -12.854 8.183 11.523 1.00 91.19 316 ARG A C 1
ATOM 2512 O O . ARG A 1 316 ? -12.348 7.307 10.823 1.00 91.19 316 ARG A O 1
ATOM 2519 N N . PHE A 1 317 ? -14.116 8.589 11.426 1.00 87.31 317 PHE A N 1
ATOM 2520 C CA . PHE A 1 317 ? -15.055 8.154 10.392 1.00 87.31 317 PHE A CA 1
ATOM 2521 C C . PHE A 1 317 ? -15.260 9.269 9.372 1.00 87.31 317 PHE A C 1
ATOM 2523 O O . PHE A 1 317 ? -15.520 10.399 9.780 1.00 87.31 317 PHE A O 1
ATOM 2530 N N . ASN A 1 318 ? -15.161 8.943 8.082 1.00 73.44 318 ASN A N 1
ATOM 2531 C CA . ASN A 1 318 ? -15.532 9.825 6.972 1.00 73.44 318 ASN A CA 1
ATOM 2532 C C . ASN A 1 318 ? -16.350 9.080 5.914 1.00 73.44 318 ASN A C 1
ATOM 2534 O O . ASN A 1 318 ? -16.147 7.859 5.734 1.00 73.44 318 ASN A O 1
#

Solvent-accessible surface area (backbone atoms only — not comparable to full-atom values): 18254 Å² total; per-residue (Å²): 142,84,86,82,80,79,81,79,77,79,76,75,56,72,68,58,59,50,53,51,50,53,50,50,52,51,53,51,53,50,51,54,53,48,54,54,52,52,58,59,55,62,76,71,73,82,84,81,84,77,84,82,80,87,74,87,90,81,82,90,73,75,78,76,79,77,69,75,72,78,72,83,75,74,67,61,52,65,63,52,50,40,66,74,64,53,73,76,56,96,78,68,51,71,68,57,54,50,41,52,56,50,19,73,48,45,62,74,56,56,72,83,40,63,70,55,42,54,58,49,66,71,49,51,62,68,52,47,30,52,32,28,45,43,18,43,73,63,64,30,64,79,54,55,66,54,43,57,56,66,38,34,41,79,31,38,47,49,38,47,35,69,44,50,40,76,68,35,44,78,38,44,42,59,45,79,44,77,44,73,69,74,82,59,101,74,68,96,45,90,86,61,68,82,55,80,48,72,48,61,41,8,26,65,47,37,29,33,44,34,40,36,41,36,32,54,42,46,44,64,60,35,64,68,41,58,65,24,29,33,44,34,42,31,41,39,57,53,61,84,24,43,44,93,60,34,71,75,42,55,35,54,52,26,25,36,40,38,42,30,33,27,62,66,47,37,53,66,60,54,50,53,36,39,50,53,54,46,68,49,75,92,58,73,48,49,44,38,40,38,40,29,60,34,81,53,48,58,65,75,64,46,56,63,53,40,50,73,42,43,70,81,38,47,76,44,81,87

Secondary structure (DSSP, 8-state):
-------------HHHHHHHHHHHHHHHHHHHHHHHHHHHHHTTS----PPP---------PPP--PPPPP-----HHHHHHHHHTSS-SS--HHHHHHHHHHHTGGGS-TT-HHHHHHHHTS-HHHHHHHHHHHHHHT----SGGGGGT--TT--EEEEESSBHHHHHHHHS-EEEEEE---SS---STT--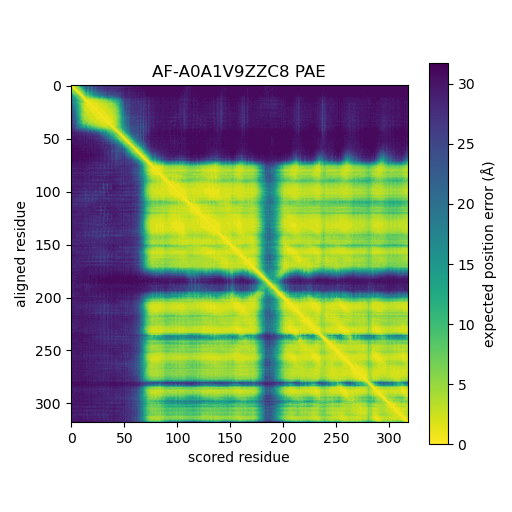--EEEEEES-TT--EEEEES-BSB-HHHHHH-TT--EEEEES---GGGB-TTGGGG--TT--EEEEES-TT--HHHHHHHHHHHHHSTT-----EEEEES-TT--HHHHHHHHHHH-TTSEEEE-

Organism: NCBI:txid74557

Foldseek 3Di:
DDDDDDDDDDDDPPVVVVVVVVVVVVVVVVVVVVVVVVVVVV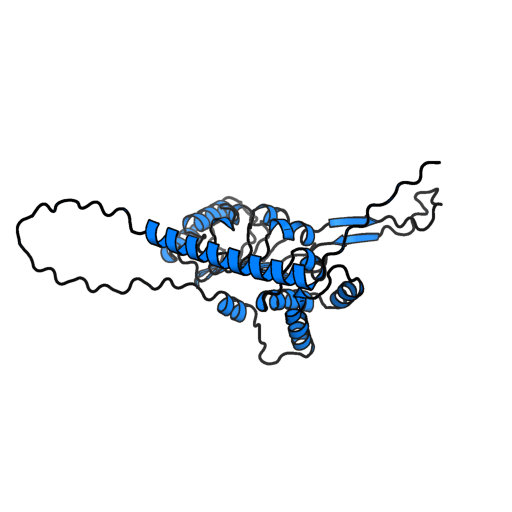VPPDDDDDDDDDDDDDDDDDDPPPPPDPPPCQDPLLVVLCVVLVLDDPDDDPLSVVLLVCLLCLLVDDLPDPVLLVVLVPDDLVSLLSSQSSVQSNVSPDALSSLQSSFDQQNAHHEHEPEAVVRNLVQAQKDWDFDQPCPDPDDPDPVPSPDGDTDIGHHNNHAYYAYALYFQAELVSQVRCQNHQYYHYTPVEDL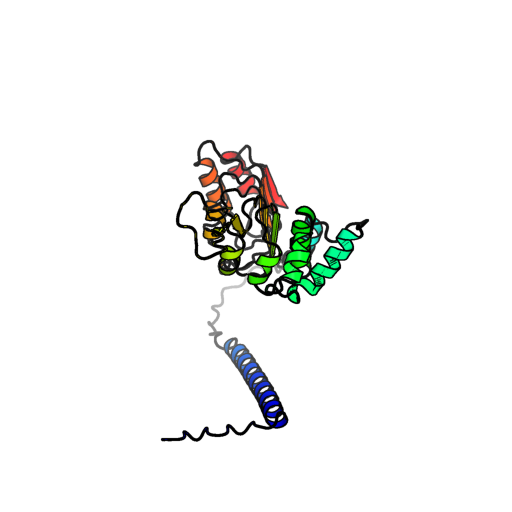RRHDLCNLVSHHQNHAEYHYYSHQNDAPVSVLVSLQSLLVPPDRRNHAEYEYENHPRYDPVVCVVSNCVRPVRHHYYYD

Mean predicted aligned error: 15.5 Å

Sequence (318 aa):
MAKARRKKQTRQPKIVSYQLNLQLQADVAAAVSQIRLEASHQTQRESVRIPLRLHPRSIVSTPPISLPAPKDHIPDISLLFAKTHYIHLANPTLADLCLHEIAKVFDCLDDTCEDTKHSLQLLSIDQLSRLSILVTWYRRWTSADQLSLLCNPSLEELCISSLSIPDTLPHIIPVSTTAISLEKEVAESWEEASEIEVHSTGCARLLKLELVACRNISSNLLRALPALEMFTLMGNSDFDNVDNDLLLHLPLKLRVLWLIGCPWFTNDKILSFAQQRHSTLGRVHLCEVRIVECHHISCTMIETLWHQYLPNVLLRFN

pLDDT: mean 78.48, std 18.02, range [35.59, 97.19]